Protein AF-A0AA90PK35-F1 (afdb_monomer_lite)

Secondary structure (DSSP, 8-state):
-HHHHHHHHHHHHHHHHHGGG--S--HHHHHHHHHHHHHHHHHHHHHHHHTTTEEEEEPPPEEE-SSSEEEEEEEEEEEETTT--EEEEEEEEEEEEEEE-SSEEEEEEEESEEE-HHHHHHHTTSTTHHHHHHH---EEEEEEEEEEEETTTTEEEEEEEEEEE-SS-EEEEEEEEEEE-GGGTT--HHHHHHHHHHHHH---TTGGGS----EEEEEEEEEEEE-SSHHHHHHHHHHHHHHHH-TT--PPP-HHHHHHHHHHHHHHHHHHHHHTT-TTSTTHHHHHHHHHHHHHHHTTS-SEEEEEEEESSSSPPPB---HHHHHTTTSHHHHHHHHHHHHHHEEEEEEEE-----

Structure (mmCIF, N/CA/C/O backbone):
data_AF-A0AA90PK35-F1
#
_entry.id   AF-A0AA90PK35-F1
#
loop_
_atom_site.group_PDB
_atom_site.id
_atom_site.type_symbol
_atom_site.label_atom_id
_atom_site.label_alt_id
_atom_site.label_comp_id
_atom_site.label_asym_id
_atom_site.label_entity_id
_atom_site.label_seq_id
_atom_site.pdbx_PDB_ins_code
_atom_site.Cartn_x
_atom_site.Cartn_y
_atom_site.Cartn_z
_atom_site.occupancy
_atom_site.B_iso_or_equiv
_atom_site.auth_seq_id
_atom_site.auth_comp_id
_atom_site.auth_asym_id
_atom_site.auth_atom_id
_atom_site.pdbx_PDB_model_num
ATOM 1 N N . MET A 1 1 ? 2.503 13.190 6.263 1.00 28.86 1 MET A N 1
ATOM 2 C CA . MET A 1 1 ? 2.300 11.868 5.618 1.00 28.86 1 MET A CA 1
ATOM 3 C C . MET A 1 1 ? 2.800 11.765 4.173 1.00 28.86 1 MET A C 1
ATOM 5 O O . MET A 1 1 ? 3.571 10.848 3.935 1.00 28.86 1 MET A O 1
ATOM 9 N N . LYS A 1 2 ? 2.474 12.679 3.231 1.00 27.55 2 LYS A N 1
ATOM 10 C CA . LYS A 1 2 ? 2.984 12.630 1.829 1.00 27.55 2 LYS A CA 1
ATOM 11 C C . LYS A 1 2 ? 4.508 12.395 1.730 1.00 27.55 2 LYS A C 1
ATOM 13 O O . LYS A 1 2 ? 4.956 11.597 0.923 1.00 27.55 2 LYS A O 1
ATOM 18 N N . LYS A 1 3 ? 5.294 13.020 2.616 1.00 34.22 3 LYS A N 1
ATOM 19 C CA . LYS A 1 3 ? 6.761 12.885 2.660 1.00 34.22 3 LYS A CA 1
ATOM 20 C C . LYS A 1 3 ? 7.249 11.479 3.040 1.00 34.22 3 LYS A C 1
ATOM 22 O O . LYS A 1 3 ? 8.257 11.052 2.512 1.00 34.22 3 LYS A O 1
ATOM 27 N N . ILE A 1 4 ? 6.535 10.744 3.896 1.00 35.34 4 ILE A N 1
ATOM 28 C CA . ILE A 1 4 ? 6.955 9.413 4.383 1.00 35.34 4 ILE A CA 1
ATOM 29 C C . ILE A 1 4 ? 6.715 8.334 3.321 1.00 35.34 4 ILE A C 1
ATOM 31 O O . ILE A 1 4 ? 7.555 7.469 3.106 1.00 35.34 4 ILE A O 1
ATOM 35 N N . VAL A 1 5 ? 5.600 8.432 2.593 1.00 35.50 5 VAL A N 1
ATOM 36 C CA . VAL A 1 5 ? 5.308 7.556 1.446 1.00 35.50 5 VAL A CA 1
ATOM 37 C C . VAL A 1 5 ? 6.327 7.778 0.322 1.00 35.50 5 VAL A C 1
ATOM 39 O O . VAL A 1 5 ? 6.795 6.819 -0.284 1.00 35.50 5 VAL A O 1
ATOM 42 N N . VAL A 1 6 ? 6.748 9.031 0.107 1.00 41.06 6 VAL A N 1
ATOM 43 C CA . VAL A 1 6 ? 7.830 9.372 -0.829 1.00 41.06 6 VAL A CA 1
ATOM 44 C C . VAL A 1 6 ? 9.178 8.772 -0.400 1.00 41.06 6 VAL A C 1
ATOM 46 O O . VAL A 1 6 ? 9.923 8.364 -1.280 1.00 41.06 6 VAL A O 1
ATOM 49 N N . ILE A 1 7 ? 9.473 8.638 0.904 1.00 40.62 7 ILE A N 1
ATOM 50 C CA . ILE A 1 7 ? 10.704 7.991 1.419 1.00 40.62 7 ILE A CA 1
ATOM 51 C C . ILE A 1 7 ? 10.734 6.492 1.108 1.00 40.62 7 ILE A C 1
ATOM 53 O O . ILE A 1 7 ? 11.747 5.972 0.652 1.00 40.62 7 ILE A O 1
ATOM 57 N N . LEU A 1 8 ? 9.630 5.783 1.358 1.00 44.69 8 LEU A N 1
ATOM 58 C CA . LEU A 1 8 ? 9.560 4.339 1.110 1.00 44.69 8 LEU A CA 1
ATOM 59 C C . LEU A 1 8 ? 9.660 4.027 -0.391 1.00 44.69 8 LEU A C 1
ATOM 61 O O . LEU A 1 8 ? 10.333 3.077 -0.787 1.00 44.69 8 LEU A O 1
ATOM 65 N N . LEU A 1 9 ? 9.051 4.874 -1.227 1.00 42.97 9 LEU A N 1
ATOM 66 C CA . LEU A 1 9 ? 9.142 4.779 -2.684 1.00 42.97 9 LEU A CA 1
ATOM 67 C C . LEU A 1 9 ? 10.524 5.204 -3.217 1.00 42.97 9 LEU A C 1
ATOM 69 O O . LEU A 1 9 ? 11.025 4.577 -4.152 1.00 42.97 9 LEU A O 1
ATOM 73 N N . SER A 1 10 ? 11.172 6.214 -2.621 1.00 42.12 10 SER A N 1
ATOM 74 C CA . SER A 1 10 ? 12.506 6.671 -3.038 1.00 42.12 10 SER A CA 1
ATOM 75 C C . SER A 1 10 ? 13.601 5.667 -2.702 1.00 42.12 10 SER A C 1
ATOM 77 O O . SER A 1 10 ? 14.502 5.472 -3.516 1.00 42.12 10 SER A O 1
ATOM 79 N N . LEU A 1 11 ? 13.484 4.955 -1.578 1.00 46.56 11 LEU A N 1
ATOM 80 C CA . LEU A 1 11 ? 14.371 3.847 -1.215 1.00 46.56 11 LEU A CA 1
ATOM 81 C C . LEU A 1 11 ? 14.323 2.701 -2.237 1.00 46.56 11 LEU A C 1
ATOM 83 O O . LEU A 1 11 ? 15.374 2.208 -2.643 1.00 46.56 11 LEU A O 1
ATOM 87 N N . GLY A 1 12 ? 13.130 2.322 -2.710 1.00 48.12 12 GLY A N 1
ATOM 88 C CA . GLY A 1 12 ? 12.979 1.298 -3.754 1.00 48.12 12 GLY A CA 1
ATOM 89 C C . GLY A 1 12 ? 13.525 1.741 -5.118 1.00 48.12 12 GLY A C 1
ATOM 90 O O . GLY A 1 12 ? 14.143 0.961 -5.841 1.00 48.12 12 GLY A O 1
ATOM 91 N N . ALA A 1 13 ? 13.362 3.016 -5.458 1.00 48.97 13 ALA A N 1
ATOM 92 C CA . ALA A 1 13 ? 13.755 3.572 -6.747 1.00 48.97 13 ALA A CA 1
ATOM 93 C C . ALA A 1 13 ? 15.248 3.914 -6.891 1.00 48.97 13 ALA A C 1
ATOM 95 O O . ALA A 1 13 ? 15.828 3.694 -7.961 1.00 48.97 13 ALA A O 1
ATOM 96 N N . LEU A 1 14 ? 15.889 4.421 -5.829 1.00 46.78 14 LEU A N 1
ATOM 97 C CA . LEU A 1 14 ? 17.331 4.716 -5.818 1.00 46.78 14 LEU A CA 1
ATOM 98 C C . LEU A 1 14 ? 18.172 3.438 -5.948 1.00 46.78 14 LEU A C 1
ATOM 100 O O . LEU A 1 14 ? 19.262 3.435 -6.519 1.00 46.78 14 LEU A O 1
ATOM 104 N N . LEU A 1 15 ? 17.624 2.335 -5.452 1.00 50.34 15 LEU A N 1
ATOM 105 C CA . LEU A 1 15 ? 18.222 1.014 -5.499 1.00 50.34 15 LEU A CA 1
ATOM 106 C C . LEU A 1 15 ? 18.245 0.444 -6.907 1.00 50.34 15 LEU A C 1
ATOM 108 O O . LEU A 1 15 ? 19.245 -0.123 -7.347 1.00 50.34 15 LEU A O 1
ATOM 112 N N . ILE A 1 16 ? 17.148 0.661 -7.631 1.00 53.34 16 ILE A N 1
ATOM 113 C CA . ILE A 1 16 ? 17.063 0.294 -9.029 1.00 53.34 16 ILE A CA 1
ATOM 114 C C . ILE A 1 16 ? 18.117 1.099 -9.790 1.00 53.34 16 ILE A C 1
ATOM 116 O O . ILE A 1 16 ? 18.918 0.449 -10.448 1.00 53.34 16 ILE A O 1
ATOM 120 N N . LEU A 1 17 ? 18.206 2.431 -9.586 1.00 46.94 17 LEU A N 1
ATOM 121 C CA . LEU A 1 17 ? 19.144 3.423 -10.176 1.00 46.94 17 LEU A CA 1
ATOM 122 C C . LEU A 1 17 ? 20.628 3.013 -10.297 1.00 46.94 17 LEU A C 1
ATOM 124 O O . LEU A 1 17 ? 21.291 3.403 -11.263 1.00 46.94 17 LEU A O 1
ATOM 128 N N . ILE A 1 18 ? 21.152 2.209 -9.374 1.00 45.66 18 ILE A N 1
ATOM 129 C CA . ILE A 1 18 ? 22.595 1.911 -9.297 1.00 45.66 18 ILE A CA 1
ATOM 130 C C . ILE A 1 18 ? 22.943 0.517 -9.855 1.00 45.66 18 ILE A C 1
ATOM 132 O O . ILE A 1 18 ? 24.086 0.249 -10.236 1.00 45.66 18 ILE A O 1
ATOM 136 N N . LEU A 1 19 ? 21.942 -0.337 -10.087 1.00 48.53 19 LEU A N 1
ATOM 137 C CA . LEU A 1 19 ? 22.109 -1.632 -10.760 1.00 48.53 19 LEU A CA 1
ATOM 138 C C . LEU A 1 19 ? 22.562 -1.504 -12.242 1.00 48.53 19 LEU A C 1
ATOM 140 O O . LEU A 1 19 ? 22.844 -2.505 -12.902 1.00 48.53 19 LEU A O 1
ATOM 144 N N . LEU A 1 20 ? 22.682 -0.272 -12.760 1.00 44.41 20 LEU A N 1
ATOM 145 C CA . LEU A 1 20 ? 23.109 0.104 -14.119 1.00 44.41 20 LEU A CA 1
ATOM 146 C C . LEU A 1 20 ? 24.605 -0.165 -14.407 1.00 44.41 20 LEU A C 1
ATOM 148 O O . LEU A 1 20 ? 25.003 -0.119 -15.570 1.00 44.41 20 LEU A O 1
ATOM 152 N N . GLY A 1 21 ? 25.433 -0.444 -13.393 1.00 45.22 21 GLY A N 1
ATOM 153 C CA . GLY A 1 21 ? 26.894 -0.553 -13.543 1.00 45.22 21 GLY A CA 1
ATOM 154 C C . GLY A 1 21 ? 27.481 -1.965 -13.657 1.00 45.22 21 GLY A C 1
ATOM 155 O O . GLY A 1 21 ? 28.697 -2.096 -13.794 1.00 45.22 21 GLY A O 1
ATOM 156 N N . VAL A 1 22 ? 26.682 -3.034 -13.563 1.00 44.38 22 VAL A N 1
ATOM 157 C CA . VAL A 1 22 ? 27.230 -4.395 -13.404 1.00 44.38 22 VAL A CA 1
ATOM 158 C C . VAL A 1 22 ? 26.872 -5.272 -14.590 1.00 44.38 22 VAL A C 1
ATOM 160 O O . VAL A 1 22 ? 25.812 -5.890 -14.660 1.00 44.38 22 VAL A O 1
ATOM 163 N N . GLY A 1 23 ? 27.809 -5.314 -15.538 1.00 41.50 23 GLY A N 1
ATOM 164 C CA . GLY A 1 23 ? 27.902 -6.389 -16.510 1.00 41.50 23 GLY A CA 1
ATOM 165 C C . GLY A 1 23 ? 27.959 -7.741 -15.799 1.00 41.50 23 GLY A C 1
ATOM 166 O O . GLY A 1 23 ? 28.612 -7.911 -14.776 1.00 41.50 23 GLY A O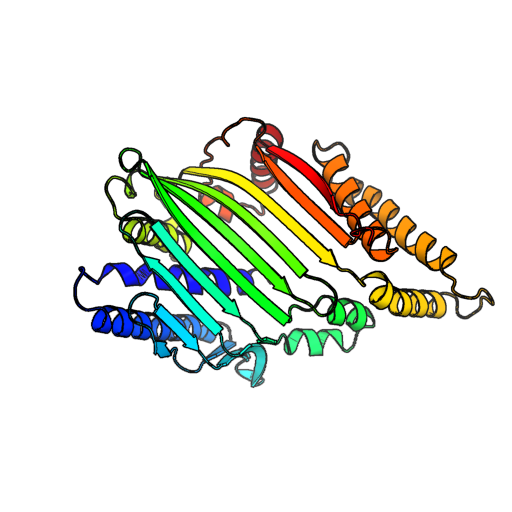 1
ATOM 167 N N . TYR A 1 24 ? 27.221 -8.683 -16.363 1.00 46.62 24 TYR A N 1
ATOM 168 C CA . TYR A 1 24 ? 27.020 -10.055 -15.922 1.00 46.62 24 TYR A CA 1
ATOM 169 C C . TYR A 1 24 ? 28.360 -10.798 -15.705 1.00 46.62 24 TYR A C 1
ATOM 171 O O . TYR A 1 24 ? 28.914 -11.351 -16.653 1.00 46.62 24 TYR A O 1
ATOM 179 N N . LYS A 1 25 ? 28.900 -10.809 -14.476 1.00 40.34 25 LYS A N 1
ATOM 180 C CA . LYS A 1 25 ? 29.862 -11.814 -13.976 1.00 40.34 25 LYS A CA 1
ATOM 181 C C . LYS A 1 25 ? 30.103 -11.648 -12.468 1.00 40.34 25 LYS A C 1
ATOM 183 O O . LYS A 1 25 ? 30.260 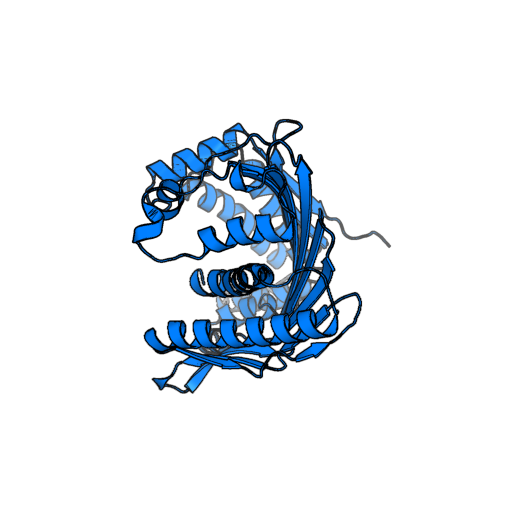-10.535 -11.991 1.00 40.34 25 LYS A O 1
ATOM 188 N N . LEU A 1 26 ? 30.158 -12.788 -11.769 1.00 51.28 26 LEU A N 1
ATOM 189 C CA . LEU A 1 26 ? 30.432 -12.988 -10.334 1.00 51.28 26 LEU A CA 1
ATOM 190 C C . LEU A 1 26 ? 29.354 -12.443 -9.376 1.00 51.28 26 LEU A C 1
ATOM 192 O O . LEU A 1 26 ? 29.280 -11.257 -9.066 1.00 51.28 26 LEU A O 1
ATOM 196 N N . SER A 1 27 ? 28.530 -13.357 -8.848 1.00 61.72 27 SER A N 1
ATOM 197 C CA . SER A 1 27 ? 27.438 -13.063 -7.906 1.00 61.72 27 SER A CA 1
ATOM 198 C C . SER A 1 27 ? 27.894 -12.316 -6.645 1.00 61.72 27 SER A C 1
ATOM 200 O O . SER A 1 27 ? 27.102 -11.576 -6.060 1.00 61.72 27 SER A O 1
ATOM 202 N N . SER A 1 28 ? 29.166 -12.458 -6.253 1.00 66.00 28 SER A N 1
ATOM 203 C CA . SER A 1 28 ? 29.780 -11.757 -5.122 1.00 66.00 28 SER A CA 1
ATOM 204 C C . SER A 1 28 ? 30.006 -10.264 -5.385 1.00 66.00 28 SER A C 1
ATOM 206 O O . SER A 1 28 ? 29.748 -9.455 -4.492 1.00 66.00 28 SER A O 1
ATOM 208 N N . GLU A 1 29 ? 30.428 -9.879 -6.594 1.00 73.25 29 GLU A N 1
ATOM 209 C CA . GLU A 1 29 ? 30.601 -8.470 -6.968 1.00 73.25 29 GLU A CA 1
ATOM 210 C C . GLU A 1 29 ? 29.260 -7.749 -7.016 1.00 73.25 29 GLU A C 1
ATOM 212 O O . GLU A 1 29 ? 29.142 -6.627 -6.527 1.00 73.25 29 GLU A O 1
ATOM 217 N N . PHE A 1 30 ? 28.233 -8.402 -7.567 1.00 73.88 30 PHE A N 1
ATOM 218 C CA . PHE A 1 30 ? 26.883 -7.850 -7.585 1.00 73.88 30 PHE A CA 1
ATOM 219 C C . PHE A 1 30 ? 26.356 -7.622 -6.166 1.00 73.88 30 PHE A C 1
ATOM 221 O O . PHE A 1 30 ? 25.886 -6.530 -5.865 1.00 73.88 30 PHE A O 1
ATOM 228 N N . ARG A 1 31 ? 26.506 -8.611 -5.273 1.00 81.50 31 ARG A N 1
ATOM 229 C CA . ARG A 1 31 ? 26.121 -8.492 -3.859 1.00 81.50 31 ARG A CA 1
ATOM 230 C C . ARG A 1 31 ? 26.811 -7.313 -3.177 1.00 81.50 31 ARG A C 1
ATOM 2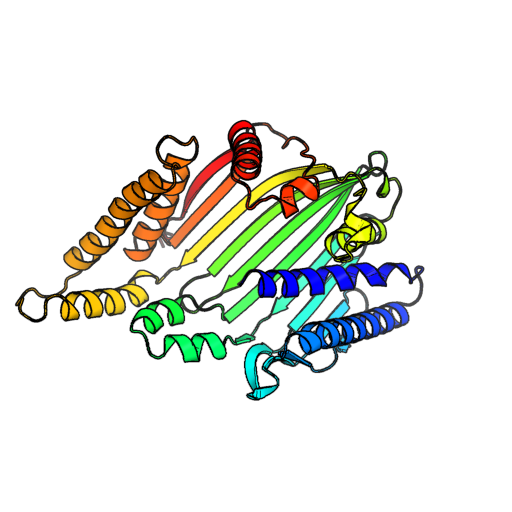32 O O . ARG A 1 31 ? 26.151 -6.514 -2.521 1.00 81.50 31 ARG A O 1
ATOM 239 N N . SER A 1 32 ? 28.131 -7.201 -3.334 1.00 83.12 32 SER A N 1
ATOM 240 C CA . SER A 1 32 ? 28.913 -6.114 -2.737 1.00 83.12 32 SER A CA 1
ATOM 241 C C . SER A 1 32 ? 28.490 -4.753 -3.286 1.00 83.12 32 SER A C 1
ATOM 243 O O . SER A 1 32 ? 28.267 -3.829 -2.506 1.00 83.12 32 SER A O 1
ATOM 245 N N . LYS A 1 33 ? 28.293 -4.640 -4.603 1.00 79.38 33 LYS A N 1
ATOM 246 C CA . LYS A 1 33 ? 27.829 -3.401 -5.234 1.00 79.38 33 LYS A CA 1
ATOM 247 C C . LYS A 1 33 ? 26.414 -3.037 -4.801 1.00 79.38 33 LYS A C 1
ATOM 249 O O . LYS A 1 33 ? 26.182 -1.873 -4.499 1.00 79.38 33 LYS A O 1
ATOM 254 N N . LEU A 1 34 ? 25.496 -3.998 -4.710 1.00 78.81 34 LEU A N 1
ATOM 255 C CA . LEU A 1 34 ? 24.143 -3.781 -4.194 1.00 78.81 34 LEU A CA 1
ATOM 256 C C . LEU A 1 34 ? 24.184 -3.262 -2.751 1.00 78.81 34 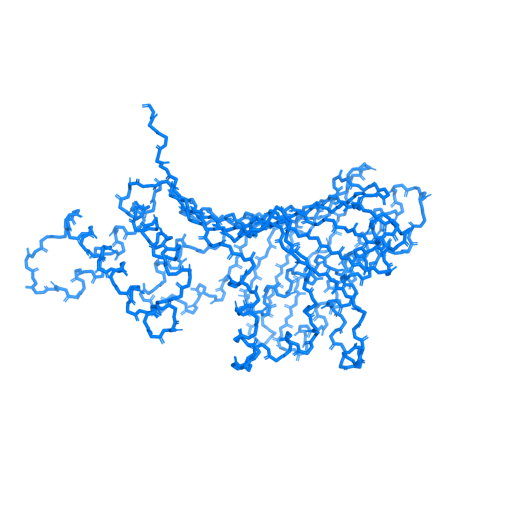LEU A C 1
ATOM 258 O O . LEU A 1 34 ? 23.550 -2.256 -2.448 1.00 78.81 34 LEU A O 1
ATOM 262 N N . GLN A 1 35 ? 24.993 -3.889 -1.893 1.00 86.00 35 GLN A N 1
ATOM 263 C CA . GLN A 1 35 ? 25.182 -3.461 -0.508 1.00 86.00 35 GLN A CA 1
ATOM 264 C C . GLN A 1 35 ? 25.742 -2.037 -0.408 1.00 86.00 35 GLN A C 1
ATOM 266 O O . GLN A 1 35 ? 25.201 -1.212 0.325 1.00 86.00 35 GLN A O 1
ATOM 271 N N . MET A 1 36 ? 26.818 -1.737 -1.143 1.00 83.00 36 MET A N 1
ATOM 272 C CA . MET A 1 36 ? 27.406 -0.393 -1.184 1.00 83.00 36 MET A CA 1
ATOM 273 C C . MET A 1 36 ? 26.380 0.632 -1.667 1.00 83.00 36 MET A C 1
ATOM 275 O O . MET A 1 36 ? 26.177 1.650 -1.020 1.00 83.00 36 MET A O 1
ATOM 279 N N . SER A 1 37 ? 25.654 0.308 -2.736 1.00 75.12 37 SER A N 1
ATOM 280 C CA . SER A 1 37 ? 24.636 1.182 -3.325 1.00 75.12 37 SER A CA 1
ATOM 281 C C . SER A 1 37 ? 23.503 1.494 -2.352 1.00 75.12 37 SER A C 1
ATOM 283 O O . SER A 1 37 ? 23.086 2.644 -2.246 1.00 75.12 37 SER A O 1
ATOM 285 N N . LEU A 1 38 ? 23.015 0.487 -1.627 1.00 77.44 38 LEU A N 1
ATOM 286 C CA . LEU A 1 38 ? 22.000 0.635 -0.584 1.00 77.44 38 LEU A CA 1
ATOM 287 C C . LEU A 1 38 ? 22.456 1.581 0.528 1.00 77.44 38 LEU A C 1
ATOM 289 O O . LEU A 1 38 ? 21.730 2.495 0.916 1.00 77.44 38 LEU A O 1
ATOM 293 N N . ASN A 1 39 ? 23.681 1.386 1.008 1.00 86.62 39 ASN A N 1
ATOM 294 C CA . ASN A 1 39 ? 24.247 2.203 2.074 1.00 86.62 39 ASN A CA 1
ATOM 295 C C . ASN A 1 39 ? 24.517 3.640 1.611 1.00 86.62 39 ASN A C 1
ATOM 297 O O . ASN A 1 39 ? 24.122 4.579 2.298 1.00 86.62 39 ASN A O 1
ATOM 301 N N . ASP A 1 40 ? 25.076 3.829 0.414 1.00 81.75 40 ASP A N 1
ATOM 302 C CA . ASP A 1 40 ? 25.278 5.151 -0.191 1.00 81.75 40 ASP A CA 1
ATOM 303 C C . ASP A 1 40 ? 23.946 5.883 -0.410 1.00 81.75 40 ASP A C 1
ATOM 305 O O . ASP A 1 40 ? 23.855 7.102 -0.248 1.00 81.75 40 ASP A O 1
ATOM 309 N N . SER A 1 41 ? 22.892 5.142 -0.764 1.00 76.75 41 SER A N 1
ATOM 310 C CA . SER A 1 41 ? 21.534 5.674 -0.906 1.00 76.75 41 SER A CA 1
ATOM 311 C C . SER A 1 41 ? 21.000 6.199 0.423 1.00 76.75 41 SER A C 1
ATOM 313 O O . SER A 1 41 ? 20.488 7.316 0.479 1.00 76.75 41 SER A O 1
ATOM 315 N N . MET A 1 42 ? 21.176 5.437 1.503 1.00 81.69 42 MET A N 1
ATOM 316 C CA . MET A 1 42 ? 20.782 5.864 2.846 1.00 81.69 42 MET A CA 1
ATOM 317 C C . MET A 1 42 ? 21.558 7.087 3.332 1.00 81.69 42 MET A C 1
ATOM 319 O O . MET A 1 42 ? 20.960 7.968 3.947 1.00 81.69 42 MET A O 1
ATOM 323 N N . ILE A 1 43 ? 22.852 7.191 3.011 1.00 86.38 43 ILE A N 1
ATOM 324 C CA . ILE A 1 43 ? 23.656 8.386 3.315 1.00 86.38 43 ILE A CA 1
ATOM 325 C C . ILE A 1 43 ? 23.072 9.610 2.602 1.00 86.38 43 ILE A C 1
ATOM 327 O O . ILE A 1 43 ? 22.815 10.625 3.242 1.00 86.38 43 ILE A O 1
ATOM 331 N N . LYS A 1 44 ? 22.768 9.502 1.303 1.00 79.31 44 LYS A N 1
ATOM 332 C CA . LYS A 1 44 ? 22.158 10.607 0.539 1.00 79.31 44 LYS A CA 1
ATOM 333 C C . LYS A 1 44 ? 20.792 11.014 1.090 1.00 79.31 44 LYS A C 1
ATOM 335 O O . LYS A 1 44 ? 20.501 12.205 1.172 1.00 79.31 44 LYS A O 1
ATOM 340 N N . ILE A 1 45 ? 19.967 10.038 1.478 1.00 78.38 45 ILE A N 1
ATOM 341 C CA . ILE A 1 45 ? 18.683 10.301 2.139 1.00 78.38 45 ILE A CA 1
ATOM 342 C C . ILE A 1 45 ? 18.931 11.047 3.454 1.00 78.38 45 ILE A C 1
ATOM 344 O O . ILE A 1 45 ? 18.315 12.084 3.688 1.00 78.38 45 ILE A O 1
ATOM 348 N N . ASN A 1 46 ? 19.868 10.592 4.288 1.00 86.25 46 ASN A N 1
ATOM 349 C CA . ASN A 1 46 ? 20.220 11.290 5.522 1.00 86.25 46 ASN A CA 1
ATOM 350 C C . ASN A 1 46 ? 20.685 12.736 5.267 1.00 86.25 46 ASN A C 1
ATOM 352 O O . ASN A 1 46 ? 20.265 13.643 5.987 1.00 86.25 46 ASN A O 1
ATOM 356 N N . ASP A 1 47 ? 21.496 12.977 4.236 1.00 84.62 47 ASP A N 1
ATOM 357 C CA . ASP A 1 47 ? 21.970 14.317 3.868 1.00 84.62 47 ASP A CA 1
ATOM 358 C C . ASP A 1 47 ? 20.824 15.241 3.433 1.00 84.62 47 ASP A C 1
ATOM 360 O O . ASP A 1 47 ? 20.821 16.438 3.736 1.00 84.62 47 ASP A O 1
ATOM 364 N N . GLU A 1 48 ? 19.825 14.707 2.729 1.00 79.06 48 GLU A N 1
ATOM 365 C CA . GLU A 1 48 ? 18.636 15.463 2.336 1.00 79.06 48 GLU A CA 1
ATOM 366 C C . GLU A 1 48 ? 17.735 15.773 3.539 1.00 79.06 48 GLU A C 1
ATOM 368 O O . GLU A 1 48 ? 17.321 16.921 3.726 1.00 79.06 48 GLU A O 1
ATOM 373 N N . PHE A 1 49 ? 17.487 14.787 4.401 1.00 78.12 49 PHE A N 1
ATOM 374 C CA . PHE A 1 49 ? 16.706 14.961 5.632 1.00 78.12 49 PHE A CA 1
ATOM 375 C C . PHE A 1 49 ? 17.379 15.925 6.605 1.00 78.12 49 PHE A C 1
ATOM 377 O O . PHE A 1 49 ? 16.711 16.763 7.220 1.00 78.12 49 PHE A O 1
ATOM 384 N N . SER A 1 50 ? 18.709 15.880 6.647 1.00 85.12 50 SER A N 1
ATOM 385 C CA . SER A 1 50 ? 19.559 16.746 7.455 1.00 85.12 50 SER A CA 1
ATOM 386 C C . SER A 1 50 ? 19.345 18.230 7.201 1.00 85.12 50 SER A C 1
ATOM 388 O O . SER A 1 50 ? 19.543 19.017 8.129 1.00 85.12 50 SER A O 1
ATOM 390 N N . LYS A 1 51 ? 18.905 18.608 5.995 1.00 85.75 51 LYS A N 1
ATOM 391 C CA . LYS A 1 51 ? 18.562 19.993 5.628 1.00 85.75 51 LYS A CA 1
ATOM 392 C C . LYS A 1 51 ? 17.240 20.461 6.243 1.00 85.75 51 LYS A C 1
ATOM 394 O O . LYS A 1 51 ? 17.028 21.659 6.377 1.00 85.75 51 LYS A O 1
ATOM 399 N N . ASN A 1 52 ? 16.375 19.530 6.644 1.00 81.50 52 ASN A N 1
ATOM 400 C CA . ASN A 1 52 ? 15.036 19.780 7.184 1.00 81.50 52 ASN A CA 1
ATOM 401 C C . ASN A 1 52 ? 14.939 19.448 8.685 1.00 81.50 52 ASN A C 1
ATOM 403 O O . ASN A 1 52 ? 13.911 18.953 9.145 1.00 81.50 52 ASN A O 1
ATOM 407 N N . ASN A 1 53 ? 16.012 19.676 9.453 1.00 87.19 53 ASN A N 1
ATOM 408 C CA . ASN A 1 53 ? 16.059 19.426 10.904 1.00 87.19 53 ASN A CA 1
ATOM 409 C C . ASN A 1 53 ? 15.714 17.976 11.321 1.00 87.19 53 ASN A C 1
ATOM 411 O O . ASN A 1 53 ? 15.267 17.715 12.438 1.00 87.19 53 ASN A O 1
ATOM 415 N N . THR A 1 54 ? 15.910 17.024 10.413 1.00 88.62 54 THR A N 1
ATOM 416 C CA . THR A 1 54 ? 15.656 15.598 10.633 1.00 88.62 54 THR A CA 1
ATOM 417 C C . THR A 1 54 ? 16.943 14.831 10.339 1.00 88.62 54 THR A C 1
ATOM 419 O O . THR A 1 54 ? 17.737 15.254 9.509 1.00 88.62 54 THR A O 1
ATOM 422 N N . GLU A 1 55 ? 17.199 13.733 11.025 1.00 92.38 55 GLU A N 1
ATOM 423 C CA . GLU A 1 55 ? 18.353 12.862 10.809 1.00 92.38 55 GLU A CA 1
ATOM 424 C C . GLU A 1 55 ? 17.853 11.435 10.612 1.00 92.38 55 GLU A C 1
ATOM 426 O O . GLU A 1 55 ? 16.886 11.013 11.245 1.00 92.38 55 GLU A O 1
ATOM 431 N N . VAL A 1 56 ? 18.503 10.701 9.717 1.00 91.00 56 VAL A N 1
ATOM 432 C CA . VAL A 1 56 ? 18.245 9.283 9.495 1.00 91.00 56 VAL A CA 1
ATOM 433 C C . VAL A 1 56 ? 19.424 8.501 10.059 1.00 91.00 56 VAL A C 1
ATOM 435 O O . VAL A 1 56 ? 20.496 8.453 9.455 1.00 91.00 56 VAL A O 1
ATOM 438 N N . LYS A 1 57 ? 19.226 7.878 11.222 1.00 93.62 57 LYS A N 1
ATOM 439 C CA . LYS A 1 57 ? 20.187 6.940 11.809 1.00 93.62 57 LYS A CA 1
ATOM 440 C C . LYS A 1 57 ? 19.891 5.555 11.264 1.00 93.62 57 LYS A C 1
ATOM 442 O O . LYS A 1 57 ? 18.761 5.091 11.344 1.00 93.62 57 LYS A O 1
ATOM 447 N N . PHE A 1 58 ? 20.886 4.877 10.713 1.00 94.50 58 PHE A N 1
ATOM 448 C CA . PHE A 1 58 ? 20.686 3.529 10.196 1.00 94.50 58 PHE A CA 1
ATOM 449 C C . PHE A 1 58 ? 21.898 2.644 10.456 1.00 94.50 58 PHE A C 1
ATOM 451 O O . PHE A 1 58 ? 23.040 3.105 10.455 1.00 94.50 58 PHE A O 1
ATOM 458 N N . GLN A 1 59 ? 21.647 1.356 10.669 1.00 96.25 59 GLN A N 1
ATOM 459 C CA . GLN A 1 59 ? 22.687 0.342 10.571 1.00 96.25 59 GLN A CA 1
ATOM 460 C C . GLN A 1 59 ? 22.868 -0.025 9.097 1.00 96.25 59 GLN A C 1
ATOM 462 O O . GLN A 1 59 ? 21.862 -0.229 8.409 1.00 96.25 59 GLN A O 1
ATOM 467 N N . PRO A 1 60 ? 24.111 -0.124 8.595 1.00 95.69 60 PRO A N 1
ATOM 468 C CA . PRO A 1 60 ? 24.344 -0.475 7.206 1.00 95.69 60 PRO A CA 1
ATOM 469 C C . PRO A 1 60 ? 23.622 -1.766 6.823 1.00 95.69 60 PRO A C 1
ATOM 471 O O . PRO A 1 60 ? 23.615 -2.738 7.580 1.00 95.69 60 PRO A O 1
ATOM 474 N N . PHE A 1 61 ? 23.035 -1.772 5.633 1.00 93.31 61 PHE A N 1
ATOM 475 C CA . PHE A 1 61 ? 22.522 -2.979 5.016 1.00 93.31 61 PHE A CA 1
ATOM 476 C C . PHE A 1 61 ? 23.654 -3.991 4.858 1.00 93.31 61 PHE A C 1
ATOM 478 O O . PHE A 1 61 ? 24.752 -3.646 4.402 1.00 93.31 61 PHE A O 1
ATOM 485 N N . VAL A 1 62 ? 23.361 -5.243 5.199 1.00 95.69 62 VAL A N 1
ATOM 486 C CA . VAL A 1 62 ? 24.227 -6.397 4.957 1.00 95.69 62 VAL A CA 1
ATOM 487 C C . VAL A 1 62 ? 23.510 -7.314 3.981 1.00 95.69 62 VAL A C 1
ATOM 489 O O . VAL A 1 62 ? 22.409 -7.778 4.269 1.00 95.69 62 VAL A O 1
ATOM 492 N N . CYS A 1 63 ? 24.122 -7.548 2.821 1.00 91.12 63 CYS A N 1
ATOM 493 C CA . CYS A 1 63 ? 23.544 -8.379 1.774 1.00 91.12 63 CYS A CA 1
ATOM 494 C C . CYS A 1 63 ? 24.092 -9.808 1.827 1.00 91.12 63 CYS A C 1
ATOM 496 O O . CYS A 1 63 ? 25.302 -10.027 1.934 1.00 91.12 63 CYS A O 1
ATOM 498 N N . SER A 1 64 ? 23.208 -10.786 1.681 1.00 91.75 64 SER A N 1
ATOM 499 C CA . SER A 1 64 ? 23.498 -12.218 1.668 1.00 91.75 64 SER A CA 1
ATOM 500 C C . SER A 1 64 ? 22.849 -12.904 0.453 1.00 91.75 64 SER A C 1
ATOM 502 O O . SER A 1 64 ? 22.140 -12.261 -0.321 1.00 91.75 64 SER A O 1
ATOM 504 N N . GLY A 1 65 ? 23.150 -14.191 0.245 1.00 83.38 65 GLY A N 1
ATOM 505 C CA . GLY A 1 65 ? 22.594 -14.997 -0.849 1.00 83.38 65 GLY A CA 1
ATOM 506 C C . GLY A 1 65 ? 23.444 -15.065 -2.131 1.00 83.38 65 GLY A C 1
ATOM 507 O O . GLY A 1 65 ? 24.348 -14.254 -2.354 1.00 83.38 65 GLY A O 1
ATOM 508 N N . LEU A 1 66 ? 23.200 -16.112 -2.934 1.00 70.38 66 LEU A N 1
ATOM 509 C CA . LEU A 1 66 ? 23.934 -16.431 -4.176 1.00 70.38 66 LEU A CA 1
ATOM 510 C C . LEU A 1 66 ? 23.069 -16.345 -5.443 1.00 70.38 66 LEU A C 1
ATOM 512 O O . LEU A 1 66 ? 23.586 -15.969 -6.492 1.00 70.38 66 LEU A O 1
ATOM 516 N N . ILE A 1 67 ? 21.794 -16.739 -5.351 1.00 69.88 67 ILE A N 1
ATOM 517 C CA . ILE A 1 67 ? 20.839 -16.818 -6.474 1.00 69.88 67 ILE A CA 1
ATOM 518 C C . ILE A 1 67 ? 19.727 -15.781 -6.286 1.00 69.88 67 ILE A C 1
ATOM 520 O O . ILE A 1 67 ? 19.410 -15.047 -7.217 1.00 69.88 67 ILE A O 1
ATOM 524 N N . GLY A 1 68 ? 19.189 -15.701 -5.068 1.00 78.94 68 GLY A N 1
ATOM 525 C CA . GLY A 1 68 ? 18.451 -14.548 -4.571 1.00 78.94 68 GLY A CA 1
ATOM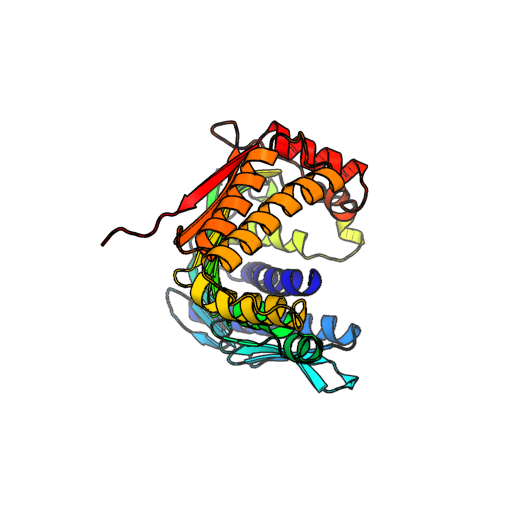 526 C C . GLY A 1 68 ? 19.345 -13.741 -3.638 1.00 78.94 68 GLY A C 1
ATOM 527 O O . GLY A 1 68 ? 20.198 -14.319 -2.958 1.00 78.94 68 GLY A O 1
ATOM 528 N N . TYR A 1 69 ? 19.177 -12.424 -3.642 1.00 86.12 69 TYR A N 1
ATOM 529 C CA . TYR A 1 69 ? 19.923 -11.524 -2.769 1.00 86.12 69 TYR A CA 1
ATOM 530 C C . TYR A 1 69 ? 18.996 -10.980 -1.702 1.00 86.12 69 TYR A C 1
ATOM 532 O O . TYR A 1 69 ? 17.929 -10.483 -2.034 1.00 86.12 69 TYR A O 1
ATOM 540 N N . GLU A 1 70 ? 19.413 -11.030 -0.448 1.00 91.50 70 GLU A N 1
ATOM 541 C CA . GLU A 1 70 ? 18.663 -10.452 0.664 1.00 91.50 70 GLU A CA 1
ATOM 542 C C . GLU A 1 70 ? 19.550 -9.442 1.376 1.00 91.50 70 GLU A C 1
ATOM 544 O O . GLU A 1 70 ? 20.648 -9.787 1.807 1.00 91.50 70 GLU A O 1
ATOM 549 N N . CYS A 1 71 ? 19.100 -8.199 1.475 1.00 91.50 71 CYS A N 1
ATOM 550 C CA . CYS A 1 71 ? 19.808 -7.115 2.133 1.00 91.50 71 CYS A CA 1
ATOM 551 C C . CYS A 1 71 ? 19.008 -6.638 3.338 1.00 91.50 71 CYS A C 1
ATOM 553 O O . CYS A 1 71 ? 17.906 -6.116 3.180 1.00 91.50 71 CYS A O 1
ATOM 555 N N . VAL A 1 72 ? 19.590 -6.770 4.528 1.00 95.25 72 VAL A N 1
ATOM 556 C CA . VAL A 1 72 ? 18.918 -6.445 5.791 1.00 95.25 72 VAL A CA 1
ATOM 557 C C . VAL A 1 72 ? 19.626 -5.287 6.478 1.00 95.25 72 VAL A C 1
ATOM 559 O O . VAL A 1 72 ? 20.835 -5.346 6.716 1.00 95.25 72 VAL A O 1
ATOM 562 N N . SER A 1 73 ? 18.873 -4.248 6.830 1.00 95.38 73 SER A N 1
ATOM 563 C CA . SER A 1 73 ? 19.276 -3.237 7.806 1.00 95.38 73 SER A CA 1
ATOM 564 C C . SER A 1 73 ? 18.543 -3.504 9.114 1.00 95.38 73 SER A C 1
ATOM 566 O O . SER A 1 73 ? 17.316 -3.482 9.188 1.00 95.38 73 SER A O 1
ATOM 568 N N . LYS A 1 74 ? 19.304 -3.772 10.175 1.00 95.56 74 LYS A N 1
ATOM 569 C CA . LYS A 1 74 ? 18.747 -4.136 11.485 1.00 95.56 74 LYS A CA 1
ATOM 570 C C . LYS A 1 74 ? 17.978 -2.997 12.151 1.00 95.56 74 LYS A C 1
ATOM 572 O O . LYS A 1 74 ? 17.044 -3.271 12.896 1.00 95.56 74 LYS A O 1
ATOM 577 N N . ASN A 1 75 ? 18.358 -1.745 11.900 1.00 94.44 75 ASN A N 1
ATOM 578 C CA . ASN A 1 75 ? 17.691 -0.584 12.480 1.00 94.44 75 ASN A CA 1
ATOM 579 C C . ASN A 1 75 ? 17.786 0.617 11.541 1.00 94.44 75 ASN A C 1
ATOM 581 O O . ASN A 1 75 ? 18.889 0.974 11.125 1.00 94.44 75 ASN A O 1
ATOM 585 N N . ILE A 1 76 ? 16.654 1.255 11.263 1.00 92.69 76 ILE A N 1
ATOM 586 C CA . ILE A 1 76 ? 16.555 2.545 10.580 1.00 92.69 76 ILE A CA 1
ATOM 587 C C . ILE A 1 76 ? 15.628 3.425 11.413 1.00 92.69 76 ILE A C 1
ATOM 589 O O . ILE A 1 76 ? 14.490 3.058 11.686 1.00 92.69 76 ILE A O 1
ATOM 593 N N . GLU A 1 77 ? 16.094 4.601 11.799 1.00 93.50 77 GLU A N 1
ATOM 594 C CA . GLU A 1 77 ? 15.362 5.546 12.630 1.00 93.50 77 GLU A CA 1
ATOM 595 C C . GLU A 1 77 ? 15.403 6.923 11.993 1.00 93.50 77 GLU A C 1
ATOM 597 O O . GLU A 1 77 ? 16.459 7.421 11.606 1.00 93.50 77 GLU A O 1
ATOM 602 N N . ILE A 1 78 ? 14.239 7.551 11.908 1.00 91.00 78 ILE A N 1
ATOM 603 C CA . ILE A 1 78 ? 14.105 8.948 11.523 1.00 91.00 78 ILE A CA 1
ATOM 604 C C . ILE A 1 78 ? 13.890 9.723 12.813 1.00 91.00 78 ILE A C 1
ATOM 606 O O . ILE A 1 78 ? 12.900 9.493 13.511 1.00 91.00 78 ILE A O 1
ATOM 610 N N . ILE A 1 79 ? 14.810 10.624 13.133 1.00 92.06 79 ILE A N 1
ATOM 611 C CA . ILE A 1 79 ? 14.795 11.402 14.371 1.00 92.06 79 ILE A CA 1
ATOM 612 C C . ILE A 1 79 ? 14.811 12.899 14.074 1.00 92.06 79 ILE A C 1
ATOM 614 O O . ILE A 1 79 ? 15.371 13.346 13.074 1.00 92.06 79 ILE A O 1
ATOM 618 N N . GLN A 1 80 ? 14.230 13.704 14.951 1.00 91.06 80 GLN A N 1
ATOM 619 C CA . GLN A 1 80 ? 14.340 15.155 14.877 1.00 91.06 80 GLN A CA 1
ATOM 620 C C . GLN A 1 80 ? 15.656 15.607 15.525 1.00 91.06 80 GLN A C 1
ATOM 622 O O . GLN A 1 80 ? 15.936 15.260 16.671 1.00 91.06 80 GLN A O 1
ATOM 627 N N . LYS A 1 81 ? 16.478 16.394 14.816 1.00 88.19 81 LYS A N 1
ATOM 628 C CA . LYS A 1 81 ? 17.843 16.726 15.276 1.00 88.19 81 LYS A CA 1
ATOM 629 C C . LYS A 1 81 ? 17.859 17.505 16.588 1.00 88.19 81 LYS A C 1
ATOM 631 O O . LYS A 1 81 ? 18.635 17.175 17.481 1.00 88.19 81 LYS A O 1
ATOM 636 N N . ASN A 1 82 ? 16.996 18.511 16.708 1.00 89.38 82 ASN A N 1
ATOM 637 C CA . ASN A 1 82 ? 16.990 19.408 17.866 1.00 89.38 82 ASN A CA 1
ATOM 638 C C . ASN A 1 82 ? 16.543 18.722 19.162 1.00 89.38 82 ASN A C 1
ATOM 640 O O . ASN A 1 82 ? 17.097 18.998 20.218 1.00 89.38 82 ASN A O 1
ATOM 644 N N . THR A 1 83 ? 15.536 17.854 19.086 1.00 88.06 83 THR A N 1
ATOM 645 C CA . THR A 1 83 ? 14.922 17.205 20.256 1.00 88.06 83 THR A CA 1
ATOM 646 C C . THR A 1 83 ? 15.462 15.798 20.497 1.00 88.06 83 THR A C 1
ATOM 648 O O . THR A 1 83 ? 15.189 15.214 21.541 1.00 88.06 83 THR A O 1
ATOM 651 N N . GLN A 1 84 ? 16.206 15.241 19.531 1.00 89.81 84 GLN A N 1
ATOM 652 C CA . GLN A 1 84 ? 16.561 13.818 19.456 1.00 89.81 84 GLN A CA 1
ATOM 653 C C . GLN A 1 84 ? 15.335 12.895 19.540 1.00 89.81 84 GLN A C 1
ATOM 655 O O . GLN A 1 84 ? 15.440 11.721 19.896 1.00 89.81 84 GLN A O 1
ATOM 660 N N . GLU A 1 85 ? 14.155 13.415 19.203 1.00 88.44 85 GLU A N 1
ATOM 661 C CA . GLU A 1 85 ? 12.921 12.657 19.256 1.00 88.44 85 GLU A CA 1
ATOM 662 C C . GLU A 1 85 ? 12.828 11.693 18.077 1.00 88.44 85 GLU A C 1
ATOM 664 O O . GLU A 1 85 ? 12.963 12.089 16.918 1.00 88.44 85 GLU A O 1
ATOM 669 N N . LYS A 1 86 ? 12.562 10.420 18.377 1.00 88.62 86 LYS A N 1
ATOM 670 C CA . LYS A 1 86 ? 12.297 9.401 17.367 1.00 88.62 86 LYS A CA 1
ATOM 671 C C . LYS A 1 86 ? 10.921 9.622 16.751 1.00 88.62 86 LYS A C 1
ATOM 673 O O . LYS A 1 86 ? 9.908 9.573 17.441 1.00 88.62 86 LYS A O 1
ATOM 678 N N . LEU A 1 87 ? 10.907 9.853 15.442 1.00 87.94 87 LEU A N 1
ATOM 679 C CA . LEU A 1 87 ? 9.689 10.049 14.665 1.00 87.94 87 LEU A CA 1
ATOM 680 C C . LEU A 1 87 ? 9.152 8.713 14.164 1.00 87.94 87 LEU A C 1
ATOM 682 O O . LEU A 1 87 ? 7.974 8.401 14.340 1.00 87.94 87 LEU A O 1
ATOM 686 N N . ILE A 1 88 ? 10.032 7.936 13.530 1.00 88.94 88 ILE A N 1
ATOM 687 C CA . ILE A 1 88 ? 9.714 6.652 12.906 1.00 88.94 88 ILE A CA 1
ATOM 688 C C . ILE A 1 88 ? 10.883 5.699 13.125 1.00 88.94 88 ILE A C 1
ATOM 690 O O . ILE A 1 88 ? 12.040 6.101 12.994 1.00 88.94 88 ILE A O 1
ATOM 694 N N . GLY A 1 89 ? 10.586 4.442 13.431 1.00 90.44 89 GLY A N 1
ATOM 695 C CA . GLY A 1 89 ? 11.562 3.363 13.506 1.00 90.44 89 GLY A CA 1
ATOM 696 C C . GLY A 1 89 ? 11.180 2.189 12.621 1.00 90.44 89 GLY A C 1
ATOM 697 O O . GLY A 1 89 ? 10.010 1.830 12.512 1.00 90.44 89 GLY A O 1
ATOM 698 N N . PHE A 1 90 ? 12.187 1.565 12.031 1.00 90.81 90 PHE A N 1
ATOM 699 C CA . PHE A 1 90 ? 12.079 0.308 11.314 1.00 90.81 90 PHE A CA 1
ATOM 700 C C . PHE A 1 90 ? 13.143 -0.634 11.860 1.00 90.81 90 PHE A C 1
ATOM 702 O O . PHE A 1 90 ? 14.332 -0.309 11.828 1.00 90.81 90 PHE A O 1
ATOM 709 N N . SER A 1 91 ? 12.732 -1.800 12.340 1.00 91.62 91 SER A N 1
ATOM 710 C CA . SER A 1 91 ? 13.668 -2.865 12.692 1.00 91.62 91 SER A CA 1
ATOM 711 C C . SER A 1 91 ? 13.607 -3.961 11.640 1.00 91.62 91 SER A C 1
ATOM 713 O O . SER A 1 91 ? 12.523 -4.335 11.190 1.00 91.62 91 SER A O 1
ATOM 715 N N . GLU A 1 92 ? 14.785 -4.449 11.251 1.00 93.06 92 GLU A N 1
ATOM 716 C CA . GLU A 1 92 ? 14.954 -5.514 10.252 1.00 93.06 92 GLU A CA 1
ATOM 717 C C . GLU A 1 92 ? 14.345 -5.174 8.880 1.00 93.06 92 GLU A C 1
ATOM 719 O O . GLU A 1 92 ? 13.716 -6.008 8.226 1.00 93.06 92 GLU A O 1
ATOM 724 N N . ALA A 1 93 ? 14.552 -3.933 8.425 1.00 92.75 93 ALA A N 1
ATOM 725 C CA . ALA A 1 93 ? 14.201 -3.523 7.072 1.00 92.75 93 ALA A CA 1
ATOM 726 C C . ALA A 1 93 ? 14.933 -4.422 6.067 1.00 92.75 93 ALA A C 1
ATOM 728 O O . ALA A 1 93 ? 16.164 -4.410 5.983 1.00 92.75 93 ALA A O 1
ATOM 729 N N . THR A 1 94 ? 14.167 -5.210 5.326 1.00 92.62 94 THR A N 1
ATOM 730 C CA . THR A 1 94 ? 14.667 -6.275 4.464 1.00 92.62 94 THR A CA 1
ATOM 731 C C . THR A 1 94 ? 14.265 -5.996 3.030 1.00 92.62 94 THR A C 1
ATOM 733 O O . THR A 1 94 ? 13.101 -5.733 2.739 1.00 92.62 94 THR A O 1
ATOM 736 N N . LEU A 1 95 ? 15.233 -6.069 2.129 1.00 90.62 95 LEU A N 1
ATOM 737 C CA . LEU A 1 95 ? 15.007 -6.074 0.696 1.00 90.62 95 LEU A CA 1
ATOM 738 C C . LEU A 1 95 ? 15.464 -7.413 0.133 1.00 90.62 95 LEU A C 1
ATOM 740 O O . LEU A 1 95 ? 16.654 -7.725 0.213 1.00 90.62 95 LEU A O 1
ATOM 744 N N . SER A 1 96 ? 14.563 -8.130 -0.524 1.00 90.50 96 SER A N 1
ATOM 745 C CA . SER A 1 96 ? 14.897 -9.373 -1.213 1.00 90.50 96 SER A CA 1
ATOM 746 C C . SER A 1 96 ? 14.748 -9.213 -2.720 1.00 90.50 96 SER A C 1
ATOM 748 O O . SER A 1 96 ? 13.798 -8.622 -3.220 1.00 90.50 96 SER A O 1
ATOM 750 N N . LEU A 1 97 ? 15.711 -9.740 -3.465 1.00 87.06 97 LEU A N 1
ATOM 751 C CA . LEU A 1 97 ? 15.721 -9.831 -4.917 1.00 87.06 97 LEU A CA 1
ATOM 752 C C . LEU A 1 97 ? 15.659 -11.315 -5.274 1.00 87.06 97 LEU A C 1
ATOM 754 O O . LEU A 1 97 ? 16.678 -12.005 -5.246 1.00 87.06 97 LEU A O 1
ATOM 758 N N . GLU A 1 98 ? 14.463 -11.812 -5.568 1.00 82.12 98 GLU A N 1
ATOM 759 C CA . GLU A 1 98 ? 14.192 -13.253 -5.690 1.00 82.12 98 GLU A CA 1
ATOM 760 C C . GLU A 1 98 ? 14.326 -13.759 -7.133 1.00 82.12 98 GLU A C 1
ATOM 762 O O . GLU A 1 98 ? 14.579 -14.941 -7.370 1.00 82.12 98 GLU A O 1
ATOM 767 N N . GLY A 1 99 ? 14.226 -12.865 -8.121 1.00 76.06 99 GLY A N 1
ATOM 768 C CA . GLY A 1 99 ? 14.305 -13.248 -9.527 1.00 76.06 99 GLY A CA 1
ATOM 769 C C . GLY A 1 99 ? 14.776 -12.120 -10.430 1.00 76.06 99 GLY A C 1
ATOM 770 O O . GLY A 1 99 ? 13.969 -11.319 -10.895 1.00 76.06 99 GLY A O 1
ATOM 771 N N . LEU A 1 100 ? 16.073 -12.093 -10.746 1.00 80.75 100 LEU A N 1
ATOM 772 C CA . LEU A 1 100 ? 16.637 -11.205 -11.765 1.00 80.75 100 LEU A CA 1
ATOM 773 C C . LEU A 1 100 ? 16.885 -11.982 -13.065 1.00 80.75 100 LEU A C 1
ATOM 775 O O . LEU A 1 100 ? 17.845 -12.744 -13.192 1.00 80.75 100 LEU A O 1
ATOM 779 N N . ARG A 1 101 ? 16.028 -11.756 -14.061 1.00 83.88 101 ARG A N 1
ATOM 780 C CA . ARG A 1 101 ? 16.203 -12.225 -15.443 1.00 83.88 101 ARG A CA 1
ATOM 781 C C . ARG A 1 101 ? 16.329 -11.028 -16.379 1.00 83.88 101 ARG A C 1
ATOM 783 O O . ARG A 1 101 ? 16.105 -9.880 -16.003 1.00 83.88 101 ARG A O 1
ATOM 790 N N . ARG A 1 102 ? 16.688 -11.281 -17.640 1.00 83.00 102 ARG A N 1
ATOM 791 C CA . ARG A 1 102 ? 16.809 -10.213 -18.647 1.00 83.00 102 ARG A CA 1
ATOM 792 C C . ARG A 1 102 ? 15.473 -9.499 -18.897 1.00 83.00 102 ARG A C 1
ATOM 794 O O . ARG A 1 102 ? 15.477 -8.322 -19.246 1.00 83.00 102 ARG A O 1
ATOM 801 N N . ASP A 1 103 ? 14.359 -10.203 -18.757 1.00 88.56 103 ASP A N 1
ATOM 802 C CA . ASP A 1 103 ? 13.002 -9.760 -19.078 1.00 88.56 103 ASP A CA 1
ATOM 803 C C . ASP A 1 103 ? 12.063 -9.695 -17.866 1.00 88.56 103 ASP A C 1
ATOM 805 O O . ASP A 1 103 ? 10.969 -9.156 -18.004 1.00 88.56 103 ASP A O 1
ATOM 809 N N . SER A 1 104 ? 12.471 -10.176 -16.690 1.00 90.75 104 SER A N 1
ATOM 810 C CA . SER A 1 104 ? 11.691 -10.052 -15.456 1.00 90.75 104 SER A CA 1
ATOM 811 C C . SER A 1 104 ? 12.546 -9.695 -14.242 1.00 90.75 104 SER A C 1
ATOM 813 O O . SER A 1 104 ? 13.670 -10.181 -14.113 1.00 90.75 104 SER A O 1
ATOM 815 N N . LEU A 1 105 ? 12.000 -8.875 -13.349 1.00 88.06 105 LEU A N 1
ATOM 816 C CA . LEU A 1 105 ? 12.586 -8.529 -12.058 1.00 88.06 105 LEU A CA 1
ATOM 817 C C . LEU A 1 105 ? 11.540 -8.729 -10.966 1.00 88.06 105 LEU A C 1
ATOM 819 O O . LEU A 1 105 ? 10.483 -8.107 -11.028 1.00 88.06 105 LEU A O 1
ATOM 823 N N . GLU A 1 106 ? 11.856 -9.540 -9.969 1.00 90.94 106 GLU A N 1
ATOM 824 C CA . GLU A 1 106 ? 11.031 -9.725 -8.778 1.00 90.94 106 GLU A CA 1
ATOM 825 C C . GLU A 1 106 ? 11.818 -9.313 -7.539 1.00 90.94 106 GLU A C 1
ATOM 827 O O . GLU A 1 106 ? 12.948 -9.771 -7.332 1.00 90.94 106 GLU A O 1
ATOM 832 N N . PHE A 1 107 ? 11.230 -8.411 -6.759 1.00 88.62 107 PHE A N 1
ATOM 833 C CA . PHE A 1 107 ? 11.788 -7.960 -5.498 1.00 88.62 107 PHE A CA 1
ATOM 834 C C . PHE A 1 107 ? 10.700 -7.799 -4.443 1.00 88.62 107 PHE A C 1
ATOM 836 O O . PHE A 1 107 ? 9.545 -7.512 -4.762 1.00 88.62 107 PHE A O 1
ATOM 843 N N . SER A 1 108 ? 11.083 -7.953 -3.186 1.00 91.38 108 SER A N 1
ATOM 844 C CA . SER A 1 108 ? 10.237 -7.714 -2.031 1.00 91.38 108 SER A CA 1
ATOM 845 C C . SER A 1 108 ? 10.915 -6.744 -1.069 1.00 91.38 108 SER A C 1
ATOM 847 O O . SER A 1 108 ? 12.139 -6.692 -0.951 1.00 91.38 108 SER A O 1
ATOM 849 N N . LEU A 1 109 ? 10.107 -5.919 -0.419 1.00 90.19 109 LEU A N 1
ATOM 850 C CA . LEU A 1 109 ? 10.506 -4.974 0.609 1.00 90.19 109 LEU A CA 1
ATOM 851 C C . LEU A 1 109 ? 9.667 -5.267 1.847 1.00 90.19 109 LEU A C 1
ATOM 853 O O . LEU A 1 109 ? 8.441 -5.201 1.794 1.00 90.19 109 LEU A O 1
ATOM 857 N N . SER A 1 110 ? 10.322 -5.590 2.951 1.00 93.31 110 SER A N 1
ATOM 858 C CA . SER A 1 110 ? 9.687 -5.979 4.201 1.00 93.31 110 SER A CA 1
ATOM 859 C C . SER A 1 110 ? 10.174 -5.098 5.343 1.00 93.31 110 SER A C 1
ATOM 861 O O . SER A 1 110 ? 11.371 -4.921 5.560 1.00 93.31 110 SER A O 1
ATOM 863 N N . PHE A 1 111 ? 9.222 -4.560 6.090 1.00 92.56 111 PHE A N 1
ATOM 864 C CA . PHE A 1 111 ? 9.412 -3.881 7.359 1.00 92.56 111 PHE A CA 1
ATOM 865 C C . PHE A 1 111 ? 8.595 -4.662 8.388 1.00 92.56 111 PHE A C 1
ATOM 867 O O . PHE A 1 111 ? 7.411 -4.367 8.570 1.00 92.56 111 PHE A O 1
ATOM 874 N N . PRO A 1 112 ? 9.168 -5.704 9.010 1.00 91.69 112 PRO A N 1
ATOM 875 C CA . PRO A 1 112 ? 8.423 -6.573 9.918 1.00 91.69 112 PRO A CA 1
ATOM 876 C C . PRO A 1 112 ? 8.029 -5.852 11.210 1.00 91.69 112 PRO A C 1
ATOM 878 O O . PRO A 1 112 ? 7.012 -6.194 11.805 1.00 91.69 112 PRO A O 1
ATOM 881 N N . ASN A 1 113 ? 8.804 -4.840 11.611 1.00 91.94 113 ASN A N 1
ATOM 882 C CA . ASN A 1 113 ? 8.609 -4.091 12.844 1.00 91.94 113 ASN A CA 1
ATOM 883 C C . ASN A 1 113 ? 8.702 -2.584 12.569 1.00 91.94 113 ASN A C 1
ATOM 885 O O . ASN A 1 113 ? 9.792 -2.049 12.351 1.00 91.94 113 ASN A O 1
ATOM 889 N N . LEU A 1 114 ? 7.556 -1.905 12.581 1.00 89.38 114 LEU A N 1
ATOM 890 C CA . LEU A 1 114 ? 7.423 -0.467 12.359 1.00 89.38 114 LEU A CA 1
ATOM 891 C C . LEU A 1 114 ? 6.987 0.235 13.655 1.00 89.38 114 LEU A C 1
ATOM 893 O O . LEU A 1 114 ? 6.006 -0.161 14.287 1.00 89.38 114 LEU A O 1
ATOM 897 N N . SER A 1 115 ? 7.697 1.299 14.042 1.00 88.62 115 SER A N 1
ATOM 898 C CA . SER A 1 115 ? 7.339 2.178 15.162 1.00 88.62 115 SER A CA 1
ATOM 899 C C . SER A 1 115 ? 7.027 3.597 14.671 1.00 88.62 115 SER A C 1
ATOM 901 O O . SER A 1 115 ? 7.710 4.130 13.799 1.00 88.62 115 SER A O 1
ATOM 903 N N . LEU A 1 116 ? 5.968 4.208 15.216 1.00 86.31 116 LEU A N 1
ATOM 904 C CA . LEU A 1 116 ? 5.505 5.575 14.911 1.00 86.31 116 LEU A CA 1
ATOM 905 C C . LEU A 1 116 ? 5.467 6.407 16.199 1.00 86.31 116 LEU A C 1
ATOM 907 O O . LEU A 1 116 ? 4.427 6.930 16.590 1.00 86.31 116 LEU A O 1
ATOM 911 N N . ASP A 1 117 ? 6.608 6.478 16.880 1.00 82.94 117 ASP A N 1
ATOM 912 C CA . ASP A 1 117 ? 6.701 6.952 18.266 1.00 82.94 117 ASP A CA 1
ATOM 913 C C . ASP A 1 117 ? 6.266 8.420 18.436 1.00 82.94 117 ASP A C 1
ATOM 915 O O . ASP A 1 117 ? 5.736 8.788 19.482 1.00 82.94 117 ASP A O 1
ATOM 919 N N . PHE A 1 118 ? 6.426 9.254 17.402 1.00 80.44 118 PHE A N 1
ATOM 920 C CA . PHE A 1 118 ? 5.952 10.642 17.417 1.00 80.44 118 PHE A CA 1
ATOM 921 C C . PHE A 1 118 ? 4.424 10.748 17.400 1.00 80.44 118 PHE A C 1
ATOM 923 O O . PHE A 1 118 ? 3.850 11.474 18.206 1.00 80.44 118 PHE A O 1
ATOM 930 N N . ILE A 1 119 ? 3.754 9.983 16.531 1.00 77.81 119 ILE A N 1
ATOM 931 C CA . ILE A 1 119 ? 2.286 9.994 16.455 1.00 77.81 119 ILE A CA 1
ATOM 932 C C . ILE A 1 119 ? 1.699 9.422 17.750 1.00 77.81 119 ILE A C 1
ATOM 934 O O . ILE A 1 119 ? 0.715 9.946 18.265 1.00 77.81 119 ILE A O 1
ATOM 938 N N . ASP A 1 120 ? 2.339 8.396 18.319 1.00 80.81 120 ASP A N 1
ATOM 939 C CA . ASP A 1 120 ? 1.937 7.839 19.612 1.00 80.81 120 ASP A CA 1
ATOM 940 C C . ASP A 1 120 ? 2.001 8.876 20.740 1.00 80.81 120 ASP A C 1
ATOM 942 O O . ASP A 1 120 ? 1.222 8.799 21.684 1.00 80.81 120 ASP A O 1
ATOM 946 N N . LYS A 1 121 ? 2.938 9.829 20.686 1.00 80.69 121 LYS A N 1
ATOM 947 C CA . LYS A 1 121 ? 3.031 10.907 21.678 1.00 80.69 121 LYS A CA 1
ATOM 948 C C . LYS A 1 121 ? 2.009 12.007 21.427 1.00 80.69 121 LYS A C 1
ATOM 950 O O . LYS A 1 121 ? 1.332 12.381 22.376 1.00 80.69 121 LYS A O 1
ATOM 955 N N . GLU A 1 122 ? 1.864 12.477 20.185 1.00 78.31 122 GLU A N 1
ATOM 956 C CA . GLU A 1 122 ? 0.876 13.515 19.844 1.00 78.31 122 GLU A CA 1
ATOM 957 C C . GLU A 1 122 ? -0.555 13.068 20.154 1.00 78.31 122 GLU A C 1
ATOM 959 O O . GLU A 1 122 ? -1.369 13.865 20.612 1.00 78.31 122 GLU A O 1
ATOM 964 N N . LEU A 1 123 ? -0.874 11.791 19.923 1.00 78.44 123 LEU A N 1
ATOM 965 C CA . LEU A 1 123 ? -2.227 11.288 20.137 1.00 78.44 123 LEU A CA 1
ATOM 966 C C . LEU A 1 123 ? -2.508 10.877 21.580 1.00 78.44 123 LEU A C 1
ATOM 968 O O . LEU A 1 123 ? -3.676 10.841 21.936 1.00 78.44 123 LEU A O 1
ATOM 972 N N . LYS A 1 124 ? -1.503 10.623 22.430 1.00 69.25 124 LYS A N 1
ATOM 973 C CA . LYS A 1 124 ? -1.718 10.248 23.847 1.00 69.25 124 LYS A CA 1
ATOM 974 C C . LYS A 1 124 ? -2.529 11.271 24.649 1.00 69.25 124 LYS A C 1
ATOM 976 O O . LYS A 1 124 ? -3.090 10.903 25.676 1.00 69.25 124 LYS A O 1
ATOM 981 N N . GLU A 1 125 ? -2.588 12.520 24.195 1.00 64.56 125 GLU A N 1
ATOM 982 C CA . GLU A 1 125 ? -3.358 13.596 24.828 1.00 64.56 125 GLU A CA 1
ATOM 983 C C . GLU A 1 125 ? -4.811 13.707 24.309 1.00 64.56 125 GLU A C 1
ATOM 985 O O . GLU A 1 125 ? -5.587 14.494 24.847 1.00 64.56 125 GLU A O 1
ATOM 990 N N . ASP A 1 126 ? -5.214 12.916 23.303 1.00 69.44 126 ASP A N 1
ATOM 991 C CA . ASP A 1 126 ? -6.558 12.922 22.701 1.00 69.44 126 ASP A CA 1
ATOM 992 C C . ASP A 1 126 ? -7.248 11.556 22.902 1.00 69.44 126 ASP A C 1
ATOM 994 O O . ASP A 1 126 ? -6.655 10.499 22.675 1.00 69.44 126 ASP A O 1
ATOM 998 N N . ASP A 1 127 ? -8.540 11.544 23.252 1.00 66.06 127 ASP A N 1
ATOM 999 C CA . ASP A 1 127 ? -9.357 10.320 23.320 1.00 66.06 127 ASP A CA 1
ATOM 1000 C C . ASP A 1 127 ? -9.305 9.510 22.004 1.00 66.06 127 ASP A C 1
ATOM 1002 O O . ASP A 1 127 ? -9.498 8.289 22.001 1.00 66.06 127 ASP A O 1
ATOM 1006 N N . LYS A 1 128 ? -8.995 10.166 20.874 1.00 69.06 128 LYS A N 1
ATOM 1007 C CA . LYS A 1 128 ? -8.795 9.533 19.557 1.00 69.06 128 LYS A CA 1
ATOM 1008 C C . LYS A 1 128 ? -7.638 8.526 19.507 1.00 69.06 128 LYS A C 1
ATOM 1010 O O . LYS A 1 128 ? -7.582 7.746 18.548 1.00 69.06 128 LYS A O 1
ATOM 1015 N N . HIS A 1 129 ? -6.751 8.489 20.506 1.00 79.44 129 HIS A N 1
ATOM 1016 C CA . HIS A 1 129 ? -5.627 7.548 20.540 1.00 79.44 129 HIS A CA 1
ATOM 1017 C C . HIS A 1 129 ? -6.087 6.089 20.453 1.00 79.44 129 HIS A C 1
ATOM 1019 O O . HIS A 1 129 ? -5.441 5.288 19.787 1.00 79.44 129 HIS A O 1
ATOM 1025 N N . LYS A 1 130 ? -7.242 5.739 21.042 1.00 81.44 130 LYS A N 1
ATOM 1026 C CA . LYS A 1 130 ? -7.705 4.340 21.110 1.00 81.44 130 LYS A CA 1
ATOM 1027 C C . LYS A 1 130 ? -8.029 3.758 19.738 1.00 81.44 130 LYS A C 1
ATOM 1029 O O . LYS A 1 130 ? -7.727 2.599 19.470 1.00 81.44 130 LYS A O 1
ATOM 1034 N N . VAL A 1 131 ? -8.624 4.568 18.859 1.00 83.25 131 VAL A N 1
ATOM 1035 C CA . VAL A 1 131 ? -8.901 4.174 17.468 1.00 83.25 131 VAL A CA 1
ATOM 1036 C C . VAL A 1 131 ? -7.602 4.114 16.670 1.00 83.25 131 VAL A C 1
ATOM 1038 O O . VAL A 1 131 ? -7.407 3.212 15.859 1.00 83.25 131 VAL A O 1
ATOM 1041 N N . TYR A 1 132 ? -6.684 5.049 16.904 1.00 85.69 132 TYR A N 1
ATOM 1042 C CA . TYR A 1 132 ? -5.382 5.019 16.250 1.00 85.69 132 TYR A CA 1
ATOM 1043 C C . TYR A 1 132 ? -4.565 3.776 16.640 1.00 85.69 132 TYR A C 1
ATOM 1045 O O . TYR A 1 132 ? -4.046 3.100 15.754 1.00 85.69 132 TYR A O 1
ATOM 1053 N N . ASP A 1 133 ? -4.517 3.413 17.922 1.00 85.56 133 ASP A N 1
ATOM 1054 C CA . ASP A 1 133 ? -3.722 2.290 18.435 1.00 85.56 133 ASP A CA 1
ATOM 1055 C C . ASP A 1 133 ? -4.092 0.951 17.780 1.00 85.56 133 ASP A C 1
ATOM 1057 O O . ASP A 1 133 ? -3.232 0.085 17.582 1.00 85.56 133 ASP A O 1
ATOM 1061 N N . ILE A 1 134 ? -5.365 0.779 17.407 1.00 88.25 134 ILE A N 1
ATOM 1062 C CA . ILE A 1 134 ? -5.842 -0.439 16.743 1.00 88.25 134 ILE A CA 1
ATOM 1063 C C . ILE A 1 134 ? -5.528 -0.472 15.236 1.00 88.25 134 ILE A C 1
ATOM 1065 O O . ILE A 1 134 ? -5.319 -1.540 14.653 1.00 88.25 134 ILE A O 1
ATOM 1069 N N . PHE A 1 135 ? -5.444 0.691 14.591 1.00 88.62 135 PHE A N 1
ATOM 1070 C CA . PHE A 1 135 ? -5.159 0.813 13.155 1.00 88.62 135 PHE A CA 1
ATOM 1071 C C . PHE A 1 135 ? -3.714 1.205 12.841 1.00 88.62 135 PHE A C 1
ATOM 1073 O O . PHE A 1 135 ? -3.332 1.301 11.672 1.00 88.62 135 PHE A O 1
ATOM 1080 N N . LYS A 1 136 ? -2.887 1.390 13.868 1.00 89.38 136 LYS A N 1
ATOM 1081 C CA . LYS A 1 136 ? -1.469 1.676 13.721 1.00 89.38 136 LYS A CA 1
ATOM 1082 C C . LYS A 1 136 ? -0.767 0.538 12.957 1.00 89.38 136 LYS A C 1
ATOM 1084 O O . LYS A 1 136 ? -0.819 -0.617 13.397 1.00 89.38 136 LYS A O 1
ATOM 1089 N N . PRO A 1 137 ? -0.074 0.839 11.843 1.00 91.12 137 PRO A N 1
ATOM 1090 C CA . PRO A 1 137 ? 0.739 -0.140 11.132 1.00 91.12 137 PRO A CA 1
ATOM 1091 C C . PRO A 1 137 ? 1.840 -0.712 12.029 1.00 91.12 137 PRO A C 1
ATOM 1093 O O . PRO A 1 137 ? 2.576 0.035 12.670 1.00 91.12 137 PRO A O 1
ATOM 1096 N N . ARG A 1 138 ? 1.962 -2.038 12.046 1.00 93.62 138 ARG A N 1
ATOM 1097 C CA . ARG A 1 138 ? 3.017 -2.787 12.746 1.00 93.62 138 ARG A CA 1
ATOM 1098 C C . ARG A 1 138 ? 4.027 -3.377 11.781 1.00 93.62 138 ARG A C 1
ATOM 1100 O O . ARG A 1 138 ? 5.209 -3.420 12.096 1.00 93.62 138 ARG A O 1
ATOM 1107 N N . SER A 1 139 ? 3.558 -3.803 10.612 1.00 94.75 139 SER A N 1
ATOM 1108 C CA . SER A 1 139 ? 4.412 -4.320 9.553 1.00 94.75 139 SER A CA 1
ATOM 1109 C C . SER A 1 139 ? 3.918 -3.905 8.172 1.00 94.75 139 SER A C 1
ATOM 1111 O O . SER A 1 139 ? 2.733 -3.615 7.979 1.00 94.75 139 SER A O 1
ATOM 1113 N N . LEU A 1 140 ? 4.841 -3.877 7.215 1.00 93.12 140 LEU A N 1
ATOM 1114 C CA . LEU A 1 140 ? 4.585 -3.617 5.802 1.00 93.12 140 LEU A CA 1
ATOM 1115 C C . LEU A 1 140 ? 5.420 -4.590 4.971 1.00 93.12 140 LEU A C 1
ATOM 1117 O O . LEU A 1 140 ? 6.634 -4.637 5.133 1.00 93.12 140 LEU A O 1
ATOM 1121 N N . VAL A 1 141 ? 4.794 -5.323 4.055 1.00 94.88 141 VAL A N 1
ATOM 1122 C CA . VAL A 1 141 ? 5.485 -6.186 3.089 1.00 94.88 141 VAL A CA 1
ATOM 1123 C C . VAL A 1 141 ? 4.979 -5.860 1.695 1.00 94.88 141 VAL A C 1
ATOM 1125 O O . VAL A 1 141 ? 3.800 -6.050 1.419 1.00 94.88 141 VAL A O 1
ATOM 1128 N N . CYS A 1 142 ? 5.850 -5.384 0.816 1.00 91.69 142 CYS A N 1
ATOM 1129 C CA . CYS A 1 142 ? 5.550 -5.085 -0.578 1.00 91.69 142 CYS A CA 1
ATOM 1130 C C . CYS A 1 142 ? 6.330 -6.013 -1.497 1.00 91.69 142 CYS A C 1
ATOM 1132 O O . CYS A 1 142 ? 7.553 -5.994 -1.491 1.00 91.69 142 CYS A O 1
ATOM 1134 N N . ASN A 1 143 ? 5.624 -6.761 -2.333 1.00 93.56 143 ASN A N 1
ATOM 1135 C CA . ASN A 1 143 ? 6.197 -7.558 -3.406 1.00 93.56 143 ASN A CA 1
ATOM 1136 C C . ASN A 1 143 ? 5.945 -6.844 -4.728 1.00 93.56 143 ASN A C 1
ATOM 1138 O O . ASN A 1 143 ? 4.811 -6.451 -5.012 1.00 93.56 143 ASN A O 1
ATOM 1142 N N . GLN A 1 144 ? 6.983 -6.700 -5.541 1.00 91.31 144 GLN A N 1
ATOM 1143 C CA . GLN A 1 144 ? 6.875 -6.132 -6.870 1.00 91.31 144 GLN A CA 1
ATOM 1144 C C . GLN A 1 144 ? 7.496 -7.062 -7.905 1.00 91.31 144 GLN A C 1
ATOM 1146 O O . GLN A 1 144 ? 8.657 -7.466 -7.817 1.00 91.31 144 GLN A O 1
ATOM 1151 N N . LYS A 1 145 ? 6.713 -7.347 -8.940 1.00 93.94 145 LYS A N 1
ATOM 1152 C CA . LYS A 1 145 ? 7.111 -8.150 -10.083 1.00 93.94 145 LYS A CA 1
ATOM 1153 C C . LYS A 1 145 ? 6.966 -7.339 -11.352 1.00 93.94 145 LYS A C 1
ATOM 1155 O O . LYS A 1 145 ? 5.876 -6.934 -11.737 1.00 93.94 145 LYS A O 1
ATOM 1160 N N . ASN A 1 146 ? 8.079 -7.141 -12.031 1.00 91.75 146 ASN A N 1
ATOM 1161 C CA . ASN A 1 146 ? 8.150 -6.406 -13.276 1.00 91.75 146 ASN A CA 1
ATOM 1162 C C . ASN A 1 146 ? 8.504 -7.359 -14.411 1.00 91.75 146 ASN A C 1
ATOM 1164 O O . ASN A 1 146 ? 9.393 -8.201 -14.261 1.00 91.75 146 ASN A O 1
ATOM 1168 N N . ARG A 1 147 ? 7.850 -7.220 -15.560 1.00 95.12 147 ARG A N 1
ATOM 1169 C CA . ARG A 1 147 ? 8.090 -8.059 -16.736 1.00 95.12 147 ARG A CA 1
ATOM 1170 C C . ARG A 1 147 ? 8.017 -7.238 -18.013 1.00 95.12 147 ARG A C 1
ATOM 1172 O O . ARG A 1 147 ? 7.077 -6.479 -18.201 1.00 95.12 147 ARG A O 1
ATOM 1179 N N . VAL A 1 148 ? 8.957 -7.442 -18.929 1.00 93.88 148 VAL A N 1
ATOM 1180 C CA . VAL A 1 148 ? 8.853 -6.918 -20.295 1.00 93.88 148 VAL A CA 1
ATOM 1181 C C . VAL A 1 148 ? 7.759 -7.690 -21.030 1.00 93.88 148 VAL A C 1
ATOM 1183 O O . VAL A 1 148 ? 7.876 -8.904 -21.212 1.00 93.88 148 VAL A O 1
ATOM 1186 N N . LEU A 1 149 ? 6.703 -6.991 -21.441 1.00 94.56 149 LEU A N 1
ATOM 1187 C CA . LEU A 1 149 ? 5.636 -7.557 -22.265 1.00 94.56 149 LEU A CA 1
ATOM 1188 C C . LEU A 1 149 ? 6.020 -7.539 -23.744 1.00 94.56 149 LEU A C 1
ATOM 1190 O O . LEU A 1 149 ? 5.838 -8.538 -24.436 1.00 94.56 149 LEU A O 1
ATOM 1194 N N . ASP A 1 150 ? 6.594 -6.428 -24.209 1.00 94.44 150 ASP A N 1
ATOM 1195 C CA . ASP A 1 150 ? 7.012 -6.262 -25.599 1.00 94.44 150 ASP A CA 1
ATOM 1196 C C . ASP A 1 150 ? 8.274 -5.394 -25.703 1.00 94.44 150 ASP A C 1
ATOM 1198 O O . ASP A 1 150 ? 8.286 -4.204 -25.389 1.00 94.44 150 ASP A O 1
ATOM 1202 N N . LYS A 1 151 ? 9.359 -6.002 -26.193 1.00 91.94 151 LYS A N 1
ATOM 1203 C CA . LYS A 1 151 ? 10.648 -5.328 -26.406 1.00 91.94 151 LYS A CA 1
ATOM 1204 C C . LYS A 1 151 ? 10.640 -4.357 -27.579 1.00 91.94 151 LYS A C 1
ATOM 1206 O O . LYS A 1 151 ? 11.429 -3.420 -27.547 1.00 91.94 151 LYS A O 1
ATOM 1211 N N . LYS A 1 152 ? 9.787 -4.563 -28.588 1.00 93.25 152 LYS A N 1
ATOM 1212 C CA . LYS A 1 152 ? 9.747 -3.719 -29.793 1.00 93.25 152 LYS A CA 1
ATOM 1213 C C . LYS A 1 152 ? 9.100 -2.375 -29.509 1.00 93.25 152 LYS A C 1
ATOM 1215 O O . LYS A 1 152 ? 9.529 -1.358 -30.036 1.00 93.25 152 LYS A O 1
ATOM 1220 N N . THR A 1 153 ? 8.061 -2.386 -28.681 1.00 92.12 153 THR A N 1
ATOM 1221 C CA . THR A 1 153 ? 7.325 -1.182 -28.285 1.00 92.12 153 THR A CA 1
ATOM 1222 C C . THR A 1 153 ? 7.782 -0.619 -26.941 1.00 92.12 153 THR A C 1
ATOM 1224 O O . THR A 1 153 ? 7.364 0.480 -26.572 1.00 92.12 153 THR A O 1
ATOM 1227 N N . GLY A 1 154 ? 8.646 -1.348 -26.226 1.00 92.19 154 GLY A N 1
ATOM 1228 C CA . GLY A 1 154 ? 9.157 -0.952 -24.920 1.00 92.19 154 GLY A CA 1
ATOM 1229 C C . GLY A 1 154 ? 8.074 -0.981 -23.842 1.00 92.19 154 GLY A C 1
ATOM 1230 O O . GLY A 1 154 ? 7.988 -0.055 -23.041 1.00 92.19 154 GLY A O 1
ATOM 1231 N N . GLU A 1 155 ? 7.220 -2.005 -23.851 1.00 94.94 155 GLU A N 1
ATOM 1232 C CA . GLU A 1 155 ? 6.124 -2.192 -22.896 1.00 94.94 155 GLU A CA 1
ATOM 1233 C C . GLU A 1 155 ? 6.542 -3.126 -21.755 1.00 94.94 155 GLU A C 1
ATOM 1235 O O . GLU A 1 155 ? 7.060 -4.229 -21.970 1.00 94.94 155 GLU A O 1
ATOM 1240 N N . ILE A 1 156 ? 6.297 -2.685 -20.525 1.00 93.94 156 ILE A N 1
ATOM 1241 C CA . ILE A 1 156 ? 6.579 -3.401 -19.280 1.00 93.94 156 ILE A CA 1
ATOM 1242 C C . ILE A 1 156 ? 5.294 -3.473 -18.471 1.00 93.94 156 ILE A C 1
ATOM 1244 O O . ILE A 1 156 ? 4.550 -2.505 -18.425 1.00 93.94 156 ILE A O 1
ATOM 1248 N N . GLN A 1 157 ? 5.057 -4.596 -17.806 1.00 94.94 157 GLN A N 1
ATOM 1249 C CA . GLN A 1 157 ? 4.050 -4.723 -16.764 1.00 94.94 157 GLN A CA 1
ATOM 1250 C C . GLN A 1 157 ? 4.725 -4.686 -15.399 1.00 94.94 157 GLN A C 1
ATOM 1252 O O . GLN A 1 157 ? 5.700 -5.413 -15.190 1.00 94.94 157 GLN A O 1
ATOM 1257 N N . ALA A 1 158 ? 4.188 -3.892 -14.483 1.00 91.19 158 ALA A N 1
ATOM 1258 C CA . ALA A 1 158 ? 4.521 -3.932 -13.070 1.00 91.19 158 ALA A CA 1
ATOM 1259 C C . ALA A 1 158 ? 3.309 -4.449 -12.289 1.00 91.19 158 ALA A C 1
ATOM 1261 O O . ALA A 1 158 ? 2.180 -3.996 -12.471 1.00 91.19 158 ALA A O 1
ATOM 1262 N N . GLN A 1 159 ? 3.544 -5.453 -11.456 1.00 95.38 159 GLN A N 1
ATOM 1263 C CA . GLN A 1 159 ? 2.577 -6.009 -10.523 1.00 95.38 159 GLN A CA 1
ATOM 1264 C C . GLN A 1 159 ? 3.084 -5.718 -9.118 1.00 95.38 159 GLN A C 1
ATOM 1266 O O . GLN A 1 159 ? 4.196 -6.122 -8.781 1.00 95.38 159 GLN A O 1
ATOM 1271 N N . THR A 1 160 ? 2.283 -5.040 -8.311 1.00 91.00 160 THR A N 1
ATOM 1272 C CA . THR A 1 160 ? 2.648 -4.620 -6.958 1.00 91.00 160 THR A CA 1
ATOM 1273 C C . THR A 1 160 ? 1.615 -5.151 -5.987 1.00 91.00 160 THR A C 1
ATOM 1275 O O . THR A 1 160 ? 0.429 -4.887 -6.153 1.00 91.00 160 THR A O 1
ATOM 1278 N N . LYS A 1 161 ? 2.054 -5.859 -4.950 1.00 96.00 161 LYS A N 1
ATOM 1279 C CA . LYS A 1 161 ? 1.206 -6.311 -3.848 1.00 96.00 161 LYS A CA 1
ATOM 1280 C C . LYS A 1 161 ? 1.834 -5.904 -2.523 1.00 96.00 161 LYS A C 1
ATOM 1282 O O . LYS A 1 161 ? 2.867 -6.446 -2.146 1.00 96.00 161 LYS A O 1
ATOM 1287 N N . CYS A 1 162 ? 1.203 -4.977 -1.817 1.00 92.75 162 CYS A N 1
ATOM 1288 C CA . CYS A 1 162 ? 1.615 -4.512 -0.501 1.00 92.75 162 CYS A CA 1
ATOM 1289 C C . CYS A 1 162 ? 0.611 -4.938 0.564 1.00 92.75 162 CYS A C 1
ATOM 1291 O O . CYS A 1 162 ? -0.575 -4.655 0.443 1.00 92.75 162 CYS A O 1
ATOM 1293 N N . ASN A 1 163 ? 1.104 -5.549 1.632 1.00 96.88 163 ASN A N 1
ATOM 1294 C CA . ASN A 1 163 ? 0.342 -5.934 2.807 1.00 96.88 163 ASN A CA 1
ATOM 1295 C C . ASN A 1 163 ? 0.800 -5.094 3.999 1.00 96.88 163 ASN A C 1
ATOM 1297 O O . ASN A 1 163 ? 1.978 -5.116 4.350 1.00 96.88 163 ASN A O 1
ATOM 1301 N N . ILE A 1 164 ? -0.123 -4.379 4.631 1.00 94.38 164 ILE A N 1
ATOM 1302 C CA . ILE A 1 164 ? 0.100 -3.643 5.877 1.00 94.38 164 ILE A CA 1
ATOM 1303 C C . ILE A 1 164 ? -0.672 -4.360 6.976 1.00 94.38 164 ILE A C 1
ATOM 1305 O O . ILE A 1 164 ? -1.869 -4.594 6.828 1.00 94.38 164 ILE A O 1
ATOM 1309 N N . THR A 1 165 ? -0.016 -4.682 8.084 1.00 95.75 165 THR A N 1
ATOM 1310 C CA . THR A 1 165 ? -0.662 -5.372 9.210 1.00 95.75 165 THR A CA 1
ATOM 1311 C C . THR A 1 165 ? -0.760 -4.443 10.411 1.00 95.75 165 THR A C 1
ATOM 1313 O O . THR A 1 165 ? 0.216 -3.772 10.748 1.00 95.75 165 THR A O 1
ATOM 1316 N N . THR A 1 166 ? -1.915 -4.418 11.072 1.00 94.31 166 THR A N 1
ATOM 1317 C CA . THR A 1 166 ? -2.147 -3.742 12.361 1.00 94.31 166 THR A CA 1
ATOM 1318 C C . THR A 1 166 ? -2.471 -4.774 13.444 1.00 94.31 166 THR A C 1
ATOM 1320 O O . THR A 1 166 ? -2.335 -5.977 13.228 1.00 94.31 166 THR A O 1
ATOM 1323 N N . SER A 1 167 ? -2.875 -4.341 14.640 1.00 90.88 167 SER A N 1
ATOM 1324 C CA . SER A 1 167 ? -3.391 -5.255 15.672 1.00 90.88 167 SER A CA 1
ATOM 1325 C C . SER A 1 167 ? -4.716 -5.916 15.301 1.00 90.88 167 SER A C 1
ATOM 1327 O O . SER A 1 167 ? -4.979 -7.018 15.777 1.00 90.88 167 SER A O 1
ATOM 1329 N N . VAL A 1 168 ? -5.548 -5.254 14.494 1.00 92.81 168 VAL A N 1
ATOM 1330 C CA . VAL A 1 168 ? -6.946 -5.669 14.270 1.00 92.81 168 VAL A CA 1
ATOM 1331 C C . VAL A 1 168 ? -7.269 -5.931 12.811 1.00 92.81 168 VAL A C 1
ATOM 1333 O O . VAL A 1 168 ? -8.258 -6.593 12.518 1.00 92.81 168 VAL A O 1
ATOM 1336 N N . ALA A 1 169 ? -6.469 -5.409 11.885 1.00 94.75 169 ALA A N 1
ATOM 1337 C CA . ALA A 1 169 ? -6.743 -5.501 10.464 1.00 94.75 169 ALA A CA 1
ATOM 1338 C C . ALA A 1 169 ? -5.478 -5.789 9.658 1.00 94.75 169 ALA A C 1
ATOM 1340 O O . ALA A 1 169 ? -4.356 -5.471 10.061 1.00 94.75 169 ALA A O 1
ATOM 1341 N N . SER A 1 170 ? -5.680 -6.361 8.478 1.00 96.50 170 SER A N 1
ATOM 1342 C CA . SER A 1 170 ? -4.696 -6.352 7.406 1.00 96.50 170 SER A CA 1
ATOM 1343 C C . SER A 1 170 ? -5.241 -5.573 6.218 1.00 96.50 170 SER A C 1
ATOM 1345 O O . SER A 1 170 ? -6.407 -5.703 5.842 1.00 96.50 170 SER A O 1
ATOM 1347 N N . TYR A 1 171 ? -4.385 -4.748 5.633 1.00 95.25 171 TYR A N 1
ATOM 1348 C CA . TYR A 1 171 ? -4.671 -3.993 4.428 1.00 95.25 171 TYR A CA 1
ATOM 1349 C C . TYR A 1 171 ? -3.844 -4.558 3.286 1.00 95.25 171 TYR A C 1
ATOM 1351 O O . TYR A 1 171 ? -2.625 -4.638 3.399 1.00 95.25 171 TYR A O 1
ATOM 1359 N N . GLU A 1 172 ? -4.487 -4.914 2.186 1.00 97.06 172 GLU A N 1
ATOM 1360 C CA . GLU A 1 172 ? -3.823 -5.341 0.961 1.00 97.06 172 GLU A CA 1
ATOM 1361 C C . GLU A 1 172 ? -4.051 -4.284 -0.123 1.00 97.06 172 GLU A C 1
ATOM 1363 O O . GLU A 1 172 ? -5.186 -3.950 -0.458 1.00 97.06 172 GLU A O 1
ATOM 1368 N N . ILE A 1 173 ? -2.966 -3.753 -0.677 1.00 93.81 173 ILE A N 1
ATOM 1369 C CA . ILE A 1 173 ? -2.962 -2.931 -1.886 1.00 93.81 173 ILE A CA 1
ATOM 1370 C C . ILE A 1 173 ? -2.392 -3.805 -2.994 1.00 93.81 173 ILE A C 1
ATOM 1372 O O . ILE A 1 173 ? -1.257 -4.263 -2.894 1.00 93.81 173 ILE A O 1
ATOM 1376 N N . ASN A 1 174 ? -3.160 -4.026 -4.051 1.00 94.19 174 ASN A N 1
ATOM 1377 C CA . ASN A 1 174 ? -2.721 -4.797 -5.207 1.00 94.19 174 ASN A CA 1
ATOM 1378 C C . ASN A 1 174 ? -2.922 -3.975 -6.479 1.00 94.19 174 ASN A C 1
ATOM 1380 O O . ASN A 1 174 ? -3.996 -3.412 -6.678 1.00 94.19 174 ASN A O 1
ATOM 1384 N N . GLY A 1 175 ? -1.905 -3.901 -7.327 1.00 93.94 175 GLY A N 1
ATOM 1385 C CA . GLY A 1 175 ? -1.899 -3.117 -8.552 1.00 93.94 175 GLY A CA 1
ATOM 1386 C C . GLY A 1 175 ? -1.244 -3.878 -9.694 1.00 93.94 175 GLY A C 1
ATOM 1387 O O . GLY A 1 175 ? -0.236 -4.554 -9.505 1.00 93.94 175 GLY A O 1
ATOM 1388 N N . ILE A 1 176 ? -1.816 -3.745 -10.884 1.00 94.00 176 ILE A N 1
ATOM 1389 C CA . ILE A 1 176 ? -1.234 -4.192 -12.145 1.00 94.00 176 ILE A CA 1
ATOM 1390 C C . ILE A 1 176 ? -1.262 -2.993 -13.078 1.00 94.00 176 ILE A C 1
ATOM 1392 O O . ILE A 1 176 ? -2.331 -2.476 -13.402 1.00 94.00 176 ILE A O 1
ATOM 1396 N N . GLU A 1 177 ? -0.090 -2.561 -13.511 1.00 92.50 177 GLU A N 1
ATOM 1397 C CA . GLU A 1 177 ? 0.085 -1.441 -14.425 1.00 92.50 177 GLU A CA 1
ATOM 1398 C C . GLU A 1 177 ? 0.972 -1.840 -15.600 1.00 92.50 177 GLU A C 1
ATOM 1400 O O . GLU A 1 177 ? 1.815 -2.736 -15.502 1.00 92.50 177 GLU A O 1
ATOM 1405 N N . ARG A 1 178 ? 0.781 -1.163 -16.728 1.00 93.56 178 ARG A N 1
ATOM 1406 C CA . ARG A 1 178 ? 1.636 -1.251 -17.903 1.00 93.56 178 ARG A CA 1
ATOM 1407 C C . ARG A 1 178 ? 2.251 0.105 -18.177 1.00 93.56 178 ARG A C 1
ATOM 1409 O O . ARG A 1 178 ? 1.556 1.115 -18.228 1.00 93.56 178 ARG A O 1
ATOM 1416 N N . ILE A 1 179 ? 3.556 0.104 -18.388 1.00 90.44 179 ILE A N 1
ATOM 1417 C CA . ILE A 1 179 ? 4.354 1.286 -18.672 1.00 90.44 179 ILE A CA 1
ATOM 1418 C C . ILE A 1 179 ? 4.987 1.080 -20.038 1.00 90.44 179 ILE A C 1
ATOM 1420 O O . ILE A 1 179 ? 5.645 0.068 -20.289 1.00 90.44 179 ILE A O 1
ATOM 1424 N N . LYS A 1 180 ? 4.809 2.054 -20.923 1.00 91.56 180 LYS A N 1
ATOM 1425 C CA . LYS A 1 180 ? 5.334 2.021 -22.282 1.00 91.56 180 LYS A CA 1
ATOM 1426 C C . LYS A 1 180 ? 6.222 3.227 -22.551 1.00 91.56 180 LYS A C 1
ATOM 1428 O O . LYS A 1 180 ? 5.836 4.370 -22.301 1.00 91.56 180 LYS A O 1
ATOM 1433 N N . SER A 1 181 ? 7.415 2.969 -23.085 1.00 88.62 181 SER A N 1
ATOM 1434 C CA . SER A 1 181 ? 8.345 4.010 -23.520 1.00 88.62 181 SER A CA 1
ATOM 1435 C C . SER A 1 181 ? 9.298 3.494 -24.590 1.00 88.62 181 SER A C 1
ATOM 1437 O O . SER A 1 181 ? 9.886 2.426 -24.440 1.00 88.62 181 SER A O 1
ATOM 1439 N N . GLU A 1 182 ? 9.568 4.307 -25.612 1.00 88.81 182 GLU A N 1
ATOM 1440 C CA . GLU A 1 182 ? 10.622 4.026 -26.600 1.00 88.81 182 GLU A CA 1
ATOM 1441 C C . GLU A 1 182 ? 11.996 3.853 -25.940 1.00 88.81 182 GLU A C 1
ATOM 1443 O O . GLU A 1 182 ? 12.848 3.101 -26.412 1.00 88.81 182 GLU A O 1
ATOM 1448 N N . LYS A 1 183 ? 12.204 4.486 -24.778 1.00 85.25 183 LYS A N 1
ATOM 1449 C CA . LYS A 1 183 ? 13.427 4.306 -23.999 1.00 85.25 183 LYS A CA 1
ATOM 1450 C C . LYS A 1 183 ? 13.595 2.878 -23.492 1.00 85.25 183 LYS A C 1
ATOM 1452 O O . LYS A 1 183 ? 14.715 2.539 -23.139 1.00 85.25 183 LYS A O 1
ATOM 1457 N N . PHE A 1 184 ? 12.561 2.047 -23.449 1.00 87.88 184 PHE A N 1
ATOM 1458 C CA . PHE A 1 184 ? 12.664 0.660 -22.990 1.00 87.88 184 PHE A CA 1
ATOM 1459 C C . PHE A 1 184 ? 12.926 -0.335 -24.127 1.00 87.88 184 PHE A C 1
ATOM 1461 O O . PHE A 1 184 ? 13.191 -1.505 -23.844 1.00 87.88 184 PHE A O 1
ATOM 1468 N N . VAL A 1 185 ? 12.893 0.114 -25.387 1.00 89.06 185 VAL A N 1
ATOM 1469 C CA . VAL A 1 185 ? 13.039 -0.752 -26.565 1.00 89.06 185 VAL A CA 1
ATOM 1470 C C . VAL A 1 185 ? 14.368 -1.500 -26.539 1.00 89.06 185 VAL A C 1
ATOM 1472 O O . VAL A 1 185 ? 15.426 -0.909 -26.312 1.00 89.06 185 VAL A O 1
ATOM 1475 N N . ASP A 1 186 ? 14.287 -2.820 -26.709 1.00 87.75 186 ASP A N 1
ATOM 1476 C CA . ASP A 1 186 ? 15.406 -3.775 -26.672 1.00 87.75 186 ASP A CA 1
ATOM 1477 C C . ASP A 1 186 ? 16.285 -3.740 -25.407 1.00 87.75 186 ASP A C 1
ATOM 1479 O O . ASP A 1 186 ? 17.355 -4.364 -25.345 1.00 87.75 186 ASP A O 1
ATOM 1483 N N . LYS A 1 187 ? 15.828 -3.072 -24.342 1.00 84.00 187 LYS A N 1
ATOM 1484 C CA . LYS A 1 187 ? 16.542 -3.023 -23.064 1.00 84.00 187 LYS A CA 1
ATOM 1485 C C . LYS A 1 187 ? 16.157 -4.199 -22.171 1.00 84.00 187 LYS A C 1
ATOM 1487 O O . LYS A 1 187 ? 15.059 -4.748 -22.229 1.00 84.00 187 LYS A O 1
ATOM 1492 N N . ALA A 1 188 ? 17.105 -4.610 -21.332 1.00 83.06 188 ALA A N 1
ATOM 1493 C CA . ALA A 1 188 ? 16.810 -5.518 -20.231 1.00 83.06 188 ALA A CA 1
ATOM 1494 C C . ALA A 1 188 ? 15.899 -4.816 -19.213 1.00 83.06 188 ALA A C 1
ATOM 1496 O O . ALA A 1 188 ? 16.059 -3.613 -18.990 1.00 83.06 188 ALA A O 1
ATOM 1497 N N . ILE A 1 189 ? 15.012 -5.573 -18.561 1.00 82.69 189 ILE A N 1
ATOM 1498 C CA . ILE A 1 189 ? 14.023 -5.060 -17.598 1.00 82.69 189 ILE A CA 1
ATOM 1499 C C . ILE A 1 189 ? 14.656 -4.144 -16.554 1.00 82.69 189 ILE A C 1
ATOM 1501 O O . ILE A 1 189 ? 14.168 -3.050 -16.294 1.00 82.69 189 ILE A O 1
ATOM 1505 N N . LEU A 1 190 ? 15.814 -4.556 -16.044 1.00 77.00 190 LEU A N 1
ATOM 1506 C CA . LEU A 1 190 ? 16.571 -3.825 -15.051 1.00 77.00 190 LEU A CA 1
ATOM 1507 C C . LEU A 1 190 ? 16.912 -2.414 -15.544 1.00 77.00 190 LEU A C 1
ATOM 1509 O O . LEU A 1 190 ? 16.600 -1.444 -14.868 1.00 77.00 190 LEU A O 1
ATOM 1513 N N . LYS A 1 191 ? 17.456 -2.295 -16.766 1.00 72.94 191 LYS A N 1
ATOM 1514 C CA . LYS A 1 191 ? 17.818 -1.020 -17.415 1.00 72.94 191 LYS A CA 1
ATOM 1515 C C . LYS A 1 191 ? 16.602 -0.142 -17.726 1.00 72.94 191 LYS A C 1
ATOM 1517 O O . LYS A 1 191 ? 16.742 1.082 -17.782 1.00 72.94 191 LYS A O 1
ATOM 1522 N N . SER A 1 192 ? 15.440 -0.744 -17.936 1.00 79.50 192 SER A N 1
ATOM 1523 C CA . SER A 1 192 ? 14.198 -0.013 -18.177 1.00 79.50 192 SER A CA 1
ATOM 1524 C C . SER A 1 192 ? 13.611 0.558 -16.886 1.00 79.50 192 SER A C 1
ATOM 1526 O O . SER A 1 192 ? 13.368 1.760 -16.825 1.00 79.50 192 SER A O 1
ATOM 1528 N N . LEU A 1 193 ? 13.487 -0.252 -15.829 1.00 75.12 193 LEU A N 1
ATOM 1529 C CA . LEU A 1 193 ? 13.033 0.213 -14.509 1.00 75.12 193 LEU A CA 1
ATOM 1530 C C . LEU A 1 193 ? 13.967 1.288 -13.952 1.00 75.12 193 LEU A C 1
ATOM 1532 O O . LEU A 1 193 ? 13.524 2.300 -13.425 1.00 75.12 193 LEU A O 1
ATOM 1536 N N . LEU A 1 194 ? 15.264 1.107 -14.177 1.00 68.19 194 LEU A N 1
ATOM 1537 C CA . LEU A 1 194 ? 16.313 2.094 -13.960 1.00 68.19 194 LEU A CA 1
ATOM 1538 C C . LEU A 1 194 ? 15.979 3.466 -14.528 1.00 68.19 194 LEU A C 1
ATOM 1540 O O . LEU A 1 194 ? 16.027 4.465 -13.819 1.00 68.19 194 LEU A O 1
ATOM 1544 N N . GLN A 1 195 ? 15.609 3.515 -15.800 1.00 69.75 195 GLN A N 1
ATOM 1545 C CA . GLN A 1 195 ? 15.267 4.769 -16.461 1.00 69.75 195 GLN A CA 1
ATOM 1546 C C . GLN A 1 195 ? 13.931 5.329 -15.984 1.00 69.75 195 GLN A C 1
ATOM 1548 O O . GLN A 1 195 ? 13.823 6.543 -15.821 1.00 69.75 195 GLN A O 1
ATOM 1553 N N . TYR A 1 196 ? 12.947 4.464 -15.739 1.00 73.19 196 TYR A N 1
ATOM 1554 C CA . TYR A 1 196 ? 11.643 4.865 -15.221 1.00 73.19 196 TYR A CA 1
ATOM 1555 C C . TYR A 1 196 ? 11.779 5.567 -13.864 1.00 73.19 196 TYR A C 1
ATOM 1557 O O . TYR A 1 196 ? 11.422 6.735 -13.712 1.00 73.19 196 TYR A O 1
ATOM 1565 N N . TYR A 1 197 ? 12.413 4.893 -12.907 1.00 67.88 197 TYR A N 1
ATOM 1566 C CA . TYR A 1 197 ? 12.585 5.414 -11.561 1.00 67.88 197 TYR A CA 1
ATOM 1567 C C . TYR A 1 197 ? 13.624 6.539 -11.493 1.00 67.88 197 TYR A C 1
ATOM 1569 O O . TYR A 1 197 ? 13.433 7.485 -10.743 1.00 67.88 197 TYR A O 1
ATOM 1577 N N . SER A 1 198 ? 14.663 6.552 -12.337 1.00 62.16 198 SER A N 1
ATOM 1578 C CA . SER A 1 198 ? 15.573 7.710 -12.398 1.00 62.16 198 SER A CA 1
ATOM 1579 C C . SER A 1 198 ? 14.847 9.031 -12.627 1.00 62.16 198 SER A C 1
ATOM 1581 O O . SER A 1 198 ? 15.193 10.044 -12.031 1.00 62.16 198 SER A O 1
ATOM 1583 N N . PHE A 1 199 ? 13.815 8.997 -13.468 1.00 59.19 199 PHE A N 1
ATOM 1584 C CA . PHE A 1 199 ? 13.031 10.168 -13.805 1.00 59.19 199 PHE A CA 1
ATOM 1585 C C . PHE A 1 199 ? 12.056 10.542 -12.686 1.00 59.19 199 PHE A C 1
ATOM 1587 O O . PHE A 1 199 ? 11.946 11.716 -12.348 1.00 59.19 199 PHE A O 1
ATOM 1594 N N . ALA A 1 200 ? 11.389 9.556 -12.078 1.00 53.34 200 ALA A N 1
ATOM 1595 C CA . ALA A 1 200 ? 10.429 9.801 -11.001 1.00 53.34 200 ALA A CA 1
ATOM 1596 C C . ALA A 1 200 ? 11.058 10.471 -9.760 1.00 53.34 200 ALA A C 1
ATOM 1598 O O . ALA A 1 200 ? 10.348 11.125 -8.998 1.00 53.34 200 ALA A O 1
ATOM 1599 N N . PHE A 1 201 ? 12.377 10.336 -9.571 1.00 48.75 201 PHE A N 1
ATOM 1600 C CA . PHE A 1 201 ? 13.093 10.816 -8.384 1.00 48.75 201 PHE A CA 1
ATOM 1601 C C . PHE A 1 201 ? 14.144 11.901 -8.658 1.00 48.75 201 PHE A C 1
ATOM 1603 O O . PHE A 1 201 ? 14.755 12.397 -7.710 1.00 48.75 201 PHE A O 1
ATOM 1610 N N . ASP A 1 202 ? 14.341 12.331 -9.909 1.00 50.31 202 ASP A N 1
ATOM 1611 C CA . ASP A 1 202 ? 15.167 13.506 -10.207 1.00 50.31 202 ASP A CA 1
ATOM 1612 C C . ASP A 1 202 ? 14.382 14.790 -9.894 1.00 50.31 202 ASP A C 1
ATOM 1614 O O . ASP A 1 202 ? 13.857 15.470 -10.774 1.00 50.31 202 ASP A O 1
ATOM 1618 N N . LEU A 1 203 ? 14.291 15.108 -8.599 1.00 45.16 203 LEU A N 1
ATOM 1619 C CA . LEU A 1 203 ? 13.592 16.271 -8.033 1.00 45.16 203 LEU A CA 1
ATOM 1620 C C . LEU A 1 203 ? 14.265 17.621 -8.366 1.00 45.16 203 LEU A C 1
ATOM 1622 O O . LEU A 1 203 ? 13.870 18.666 -7.838 1.00 45.16 203 LEU A O 1
ATOM 1626 N N . LYS A 1 204 ? 15.294 17.647 -9.223 1.00 47.03 204 LYS A N 1
ATOM 1627 C CA . LYS A 1 204 ? 15.915 18.898 -9.671 1.00 47.03 204 LYS A CA 1
ATOM 1628 C C . LYS A 1 204 ? 14.989 19.614 -10.655 1.00 47.03 204 LYS A C 1
ATOM 1630 O O . LYS A 1 204 ? 14.632 19.076 -11.692 1.00 47.03 204 LYS A O 1
ATOM 1635 N N . LYS A 1 205 ? 14.664 20.883 -10.374 1.00 46.88 205 LYS A N 1
ATOM 1636 C CA . LYS A 1 205 ? 13.748 21.732 -11.170 1.00 46.88 205 LYS A CA 1
ATOM 1637 C C . LYS A 1 205 ? 14.021 21.772 -12.688 1.00 46.88 205 LYS A C 1
ATOM 1639 O O . LYS A 1 205 ? 13.119 22.112 -13.446 1.00 46.88 205 LYS A O 1
ATOM 1644 N N . GLU A 1 206 ? 15.233 21.458 -13.144 1.00 43.94 206 GLU A N 1
ATOM 1645 C CA . GLU A 1 206 ? 15.613 21.512 -14.563 1.00 43.94 206 GLU A CA 1
ATOM 1646 C C . GLU A 1 206 ? 15.189 20.277 -15.382 1.00 43.94 206 GLU A C 1
ATOM 1648 O O . GLU A 1 206 ? 14.936 20.419 -16.581 1.00 43.94 206 GLU A O 1
ATOM 1653 N N . SER A 1 207 ? 15.015 19.100 -14.765 1.00 43.72 207 SER A N 1
ATOM 1654 C CA . SER A 1 207 ? 14.554 17.865 -15.438 1.00 43.72 207 SER A CA 1
ATOM 1655 C C . SER A 1 207 ? 13.063 17.913 -15.827 1.00 43.72 207 SER A C 1
ATOM 1657 O O . SER A 1 207 ? 12.608 17.169 -16.699 1.00 43.72 207 SER A O 1
ATOM 1659 N N . ILE A 1 208 ? 12.313 18.853 -15.240 1.00 47.28 208 ILE A N 1
ATOM 1660 C CA . ILE A 1 208 ? 10.866 19.052 -15.414 1.00 47.28 208 ILE A CA 1
ATOM 1661 C C . ILE A 1 208 ? 10.522 19.625 -16.802 1.00 47.28 208 ILE A C 1
ATOM 1663 O O . ILE A 1 208 ? 9.394 19.491 -17.265 1.00 47.28 208 ILE A O 1
ATOM 1667 N N . ARG A 1 209 ? 11.477 20.237 -17.521 1.00 45.97 209 ARG A N 1
ATOM 1668 C CA . ARG A 1 209 ? 11.162 20.978 -18.759 1.00 45.97 209 ARG A CA 1
ATOM 1669 C C . ARG A 1 209 ? 10.791 20.107 -19.964 1.00 45.97 209 ARG A C 1
ATOM 1671 O O . ARG A 1 209 ? 10.116 20.622 -20.851 1.00 45.97 209 ARG A O 1
ATOM 1678 N N . LYS A 1 210 ? 11.198 18.831 -20.020 1.00 50.09 210 LYS A N 1
ATOM 1679 C CA . LYS A 1 210 ? 10.750 17.850 -21.035 1.00 50.09 210 LYS A CA 1
ATOM 1680 C C . LYS A 1 210 ? 10.844 16.421 -20.478 1.00 50.09 210 LYS A C 1
ATOM 1682 O O . LYS A 1 210 ? 11.848 15.745 -20.724 1.00 50.09 210 LYS A O 1
ATOM 1687 N N . PRO A 1 211 ? 9.827 15.942 -19.743 1.00 52.84 211 PRO A N 1
ATOM 1688 C CA . PRO A 1 211 ? 9.753 14.547 -19.337 1.00 52.84 211 PRO A CA 1
ATOM 1689 C C . PRO A 1 211 ? 9.902 13.627 -20.555 1.00 52.84 211 PRO A C 1
ATOM 1691 O O . PRO A 1 211 ? 9.279 13.892 -21.588 1.00 52.84 211 PRO A O 1
ATOM 1694 N N . PRO A 1 212 ? 10.676 12.531 -20.487 1.00 56.47 212 PRO A N 1
ATOM 1695 C CA . PRO A 1 212 ? 10.438 11.430 -21.403 1.00 56.47 212 PRO A CA 1
ATOM 1696 C C . PRO A 1 212 ? 8.970 11.012 -21.322 1.00 56.47 212 PRO A C 1
ATOM 1698 O O . PRO A 1 212 ? 8.432 10.854 -20.230 1.00 56.47 212 PRO A O 1
ATOM 1701 N N . MET A 1 213 ? 8.326 10.844 -22.478 1.00 66.56 213 MET A N 1
ATOM 1702 C CA . MET A 1 213 ? 6.950 10.361 -22.530 1.00 66.56 213 MET A CA 1
ATOM 1703 C C . MET A 1 213 ? 6.917 8.910 -22.043 1.00 66.56 213 MET A C 1
ATOM 1705 O O . MET A 1 213 ? 7.316 7.989 -22.762 1.00 66.56 213 MET A O 1
ATOM 1709 N N . PHE A 1 214 ? 6.482 8.728 -20.800 1.00 78.25 214 PHE A N 1
ATOM 1710 C CA . PHE A 1 214 ? 5.998 7.453 -20.298 1.00 78.25 214 PHE A CA 1
ATOM 1711 C C . PHE A 1 214 ? 4.488 7.429 -20.496 1.00 78.25 214 PHE A C 1
ATOM 1713 O O . PHE A 1 214 ? 3.782 8.375 -20.143 1.00 78.25 214 PHE A O 1
ATOM 1720 N N . TYR A 1 215 ? 4.010 6.358 -21.110 1.00 86.94 215 TYR A N 1
ATOM 1721 C CA . TYR A 1 215 ? 2.590 6.080 -21.217 1.00 86.94 215 TYR A CA 1
ATOM 1722 C C . TYR A 1 215 ? 2.253 5.019 -20.183 1.00 86.94 215 TYR A C 1
ATOM 1724 O O . TYR A 1 215 ? 2.865 3.951 -20.185 1.00 86.94 215 TYR A O 1
ATOM 1732 N N . GLU A 1 216 ? 1.281 5.301 -19.326 1.00 86.69 216 GLU A N 1
ATOM 1733 C CA . GLU A 1 216 ? 0.885 4.420 -18.229 1.00 86.69 216 GLU A CA 1
ATOM 1734 C C . GLU A 1 216 ? -0.554 3.949 -18.428 1.00 86.69 216 GLU A C 1
ATOM 1736 O O . GLU A 1 216 ? -1.430 4.729 -18.799 1.00 86.69 216 GLU A O 1
ATOM 1741 N N . ALA A 1 217 ? -0.807 2.669 -18.201 1.00 90.88 217 ALA A N 1
ATOM 1742 C CA . ALA A 1 217 ? -2.138 2.081 -18.189 1.00 90.88 217 ALA A CA 1
ATOM 1743 C C . ALA A 1 217 ? -2.296 1.283 -16.893 1.00 90.88 217 ALA A C 1
ATOM 1745 O O . ALA A 1 217 ? -1.431 0.480 -16.561 1.00 90.88 217 ALA A O 1
ATOM 1746 N N . ILE A 1 218 ? -3.385 1.488 -16.158 1.00 90.44 218 ILE A N 1
ATOM 1747 C CA . ILE A 1 218 ? -3.648 0.764 -14.910 1.00 90.44 218 ILE A CA 1
ATOM 1748 C C . ILE A 1 218 ? -4.584 -0.384 -15.270 1.00 90.44 218 ILE A C 1
ATOM 1750 O O . ILE A 1 218 ? -5.761 -0.159 -15.480 1.00 90.44 218 ILE A O 1
ATOM 1754 N N . ASP A 1 219 ? -4.106 -1.615 -15.389 1.00 92.69 219 ASP A N 1
ATOM 1755 C CA . ASP A 1 219 ? -4.993 -2.738 -15.728 1.00 92.69 219 ASP A CA 1
ATOM 1756 C C . ASP A 1 219 ? -5.874 -3.146 -14.541 1.00 92.69 219 ASP A C 1
ATOM 1758 O O . ASP A 1 219 ? -6.987 -3.632 -14.724 1.00 92.69 219 ASP A O 1
ATOM 1762 N N . SER A 1 220 ? -5.399 -2.929 -13.315 1.00 93.06 220 SER A N 1
ATOM 1763 C CA . SER A 1 220 ? -6.226 -3.012 -12.113 1.00 93.06 220 SER A CA 1
ATOM 1764 C C . SER A 1 220 ? -5.523 -2.347 -10.942 1.00 93.06 220 SER A C 1
ATOM 1766 O O . SER A 1 220 ? -4.313 -2.500 -10.794 1.00 93.06 220 SER A O 1
ATOM 1768 N N . ILE A 1 221 ? -6.269 -1.696 -10.059 1.00 93.50 221 ILE A N 1
ATOM 1769 C CA . ILE A 1 221 ? -5.790 -1.369 -8.713 1.00 93.50 221 ILE A CA 1
ATOM 1770 C C . ILE A 1 221 ? -6.885 -1.712 -7.717 1.00 93.50 221 ILE A C 1
ATOM 1772 O O . ILE A 1 221 ? -8.057 -1.430 -7.948 1.00 93.50 221 ILE A O 1
ATOM 1776 N N . SER A 1 222 ? -6.523 -2.352 -6.617 1.00 95.75 222 SER A N 1
ATOM 1777 C CA . SER A 1 222 ? -7.460 -2.728 -5.573 1.00 95.75 222 SER A CA 1
ATOM 1778 C C . SER A 1 222 ? -6.880 -2.485 -4.197 1.00 95.75 222 SER A C 1
ATOM 1780 O O . SER A 1 222 ? -5.684 -2.659 -3.971 1.00 95.75 222 SER A O 1
ATOM 1782 N N . TYR A 1 223 ? -7.765 -2.105 -3.292 1.00 95.50 223 TYR A N 1
ATOM 1783 C CA . TYR A 1 223 ? -7.506 -1.963 -1.878 1.00 95.50 223 TYR A CA 1
ATOM 1784 C C . TYR A 1 223 ? -8.476 -2.862 -1.124 1.00 95.50 223 TYR A C 1
ATOM 1786 O O . TYR A 1 223 ? -9.681 -2.838 -1.377 1.00 95.50 223 TYR A O 1
ATOM 1794 N N . GLN A 1 224 ? -7.955 -3.670 -0.215 1.00 97.12 224 GLN A N 1
ATOM 1795 C CA . GLN A 1 224 ? -8.730 -4.604 0.581 1.00 97.12 224 GLN A CA 1
ATOM 1796 C C . GLN A 1 224 ? -8.394 -4.421 2.053 1.00 97.12 224 GLN A C 1
ATOM 1798 O O . GLN A 1 224 ? -7.226 -4.336 2.417 1.00 97.12 224 GLN A O 1
ATOM 1803 N N . ILE A 1 225 ? -9.423 -4.387 2.891 1.00 96.50 225 ILE A N 1
ATOM 1804 C CA . ILE A 1 225 ? -9.308 -4.438 4.345 1.00 96.50 225 ILE A CA 1
ATOM 1805 C C . ILE A 1 225 ? -9.855 -5.788 4.786 1.00 96.50 225 ILE A C 1
ATOM 1807 O O . ILE A 1 225 ? -10.973 -6.139 4.414 1.00 96.50 225 ILE A O 1
ATOM 1811 N N . ASN A 1 226 ? -9.105 -6.526 5.594 1.00 96.75 226 ASN A N 1
ATOM 1812 C CA . ASN A 1 226 ? -9.584 -7.735 6.252 1.00 96.75 226 ASN A CA 1
ATOM 1813 C C . ASN A 1 226 ? -9.454 -7.583 7.762 1.00 96.75 226 ASN A C 1
ATOM 1815 O O . ASN A 1 226 ? -8.449 -7.080 8.259 1.00 96.75 226 ASN A O 1
ATOM 1819 N N . SER A 1 227 ? -10.453 -8.050 8.494 1.00 95.31 227 SER A N 1
ATOM 1820 C CA . SER A 1 227 ? -10.423 -8.156 9.947 1.00 95.31 227 SER A CA 1
ATOM 1821 C C . SER A 1 227 ? -11.434 -9.203 10.385 1.00 95.31 227 SER A C 1
ATOM 1823 O O . SER A 1 227 ? -12.574 -9.194 9.928 1.00 95.31 227 SER A O 1
ATOM 1825 N N . LYS A 1 228 ? -11.021 -10.099 11.285 1.00 89.75 228 LYS A N 1
ATOM 1826 C CA . LYS A 1 228 ? -11.907 -11.126 11.857 1.00 89.75 228 LYS A CA 1
ATOM 1827 C C . LYS A 1 228 ? -12.511 -10.717 13.203 1.00 89.75 228 LYS A C 1
ATOM 1829 O O . LYS A 1 228 ? -13.342 -11.436 13.734 1.00 89.75 228 LYS A O 1
ATOM 1834 N N . ASN A 1 229 ? -12.057 -9.603 13.766 1.00 91.69 229 ASN A N 1
ATOM 1835 C CA . ASN A 1 229 ? -12.312 -9.205 15.147 1.00 91.69 229 ASN A CA 1
ATOM 1836 C C . ASN A 1 229 ? -12.530 -7.691 15.288 1.00 91.69 229 ASN A C 1
ATOM 1838 O O . ASN A 1 229 ? -12.433 -7.152 16.386 1.00 91.69 229 ASN A O 1
ATOM 1842 N N . LEU A 1 230 ? -12.853 -6.981 14.200 1.00 93.00 230 LEU A N 1
ATOM 1843 C CA . LEU A 1 230 ? -13.032 -5.527 14.236 1.00 93.00 230 LEU A CA 1
ATOM 1844 C C . LEU A 1 230 ? -14.083 -5.094 15.272 1.00 93.00 230 LEU A C 1
ATOM 1846 O O . LEU A 1 230 ? -13.852 -4.125 15.995 1.00 93.00 230 LEU A O 1
ATOM 1850 N N . LYS A 1 231 ? -15.195 -5.840 15.384 1.00 94.00 231 LYS A N 1
ATOM 1851 C CA . LYS A 1 231 ? -16.231 -5.609 16.403 1.00 94.00 231 LYS A CA 1
ATOM 1852 C C . LYS A 1 231 ? -15.644 -5.611 17.812 1.00 94.00 231 LYS A C 1
ATOM 1854 O O . LYS A 1 231 ? -15.880 -4.674 18.560 1.00 94.00 231 LYS A O 1
ATOM 1859 N N . GLU A 1 232 ? -14.852 -6.624 18.157 1.00 93.31 232 GLU A N 1
ATOM 1860 C CA . GLU A 1 232 ? -14.298 -6.809 19.506 1.00 93.31 232 GLU A CA 1
ATOM 1861 C C . GLU A 1 232 ? -13.430 -5.625 19.949 1.00 93.31 232 GLU A C 1
ATOM 1863 O O . GLU A 1 232 ? -13.451 -5.245 21.116 1.00 93.31 232 GLU A O 1
ATOM 1868 N N . PHE A 1 233 ? -12.707 -5.002 19.014 1.00 91.81 233 PHE A N 1
ATOM 1869 C CA . PHE A 1 233 ? -11.871 -3.835 19.302 1.00 91.81 233 PHE A CA 1
ATOM 1870 C C . PHE A 1 233 ? -12.645 -2.516 19.272 1.00 91.81 233 PHE A C 1
ATOM 1872 O O . PHE A 1 233 ? -12.376 -1.632 20.085 1.00 91.81 233 PHE A O 1
ATOM 1879 N N . LEU A 1 234 ? -13.606 -2.361 18.356 1.00 91.56 234 LEU A N 1
ATOM 1880 C CA . LEU A 1 234 ? -14.398 -1.134 18.256 1.00 91.56 234 LEU A CA 1
ATOM 1881 C C . LEU A 1 234 ? -15.473 -1.032 19.339 1.00 91.56 234 LEU A C 1
ATOM 1883 O O . LEU A 1 234 ? -15.746 0.073 19.798 1.00 91.56 234 LEU A O 1
ATOM 1887 N N . TYR A 1 235 ? -16.080 -2.145 19.754 1.00 93.69 235 TYR A N 1
ATOM 1888 C CA . TYR A 1 235 ? -17.160 -2.170 20.743 1.00 93.69 235 TYR A CA 1
ATOM 1889 C C . TYR A 1 235 ? -16.818 -1.419 22.038 1.00 93.69 235 TYR A C 1
ATOM 1891 O O . TYR A 1 235 ? -17.544 -0.477 22.359 1.00 93.69 235 TYR A O 1
ATOM 1899 N N . PRO A 1 236 ? -15.712 -1.723 22.753 1.00 91.88 236 PRO A N 1
ATOM 1900 C CA . PRO A 1 236 ? -15.377 -1.012 23.988 1.00 91.88 236 PRO A CA 1
ATOM 1901 C C . PRO A 1 236 ? -15.080 0.476 23.752 1.00 91.88 236 PRO A C 1
ATOM 1903 O O . PRO A 1 236 ? -15.386 1.308 24.605 1.00 91.88 236 PRO A O 1
ATOM 1906 N N . ILE A 1 237 ? -14.527 0.835 22.588 1.00 89.38 237 ILE A N 1
ATOM 1907 C CA . ILE A 1 237 ? -14.253 2.232 22.226 1.00 89.38 237 ILE A CA 1
ATOM 1908 C C . ILE A 1 237 ? -15.573 2.990 22.031 1.00 89.38 237 ILE A C 1
ATOM 1910 O O . ILE A 1 237 ? -15.776 4.051 22.620 1.00 89.38 237 ILE A O 1
ATOM 1914 N N . VAL A 1 238 ? -16.491 2.434 21.236 1.00 90.38 238 VAL A N 1
ATOM 1915 C CA . VAL A 1 238 ? -17.805 3.038 20.972 1.00 90.38 238 VAL A CA 1
ATOM 1916 C C . VAL A 1 238 ? -18.634 3.117 22.253 1.00 90.38 238 VAL A C 1
ATOM 1918 O O . VAL A 1 238 ? -19.236 4.158 22.512 1.00 90.38 238 VAL A O 1
ATOM 1921 N N . GLN A 1 239 ? -18.619 2.066 23.077 1.00 91.38 239 GLN A N 1
ATOM 1922 C CA . GLN A 1 239 ? -19.289 2.039 24.376 1.00 91.38 239 GLN A CA 1
ATOM 1923 C C . GLN A 1 239 ? -18.826 3.191 25.269 1.00 91.38 239 GLN A C 1
ATOM 1925 O O . GLN A 1 239 ? -19.655 3.935 25.794 1.00 91.38 239 GLN A O 1
ATOM 1930 N N . GLN A 1 240 ? -17.512 3.369 25.409 1.00 88.25 240 GLN A N 1
ATOM 1931 C CA . GLN A 1 240 ? -16.956 4.437 26.231 1.00 88.25 240 GLN A CA 1
ATOM 1932 C C . GLN A 1 240 ? -17.386 5.820 25.722 1.00 88.25 240 GLN A C 1
ATOM 1934 O O . GLN A 1 240 ? -17.846 6.644 26.513 1.00 88.25 240 GLN A O 1
ATOM 1939 N N . TYR A 1 241 ? -17.281 6.074 24.413 1.00 86.38 241 TYR A N 1
ATOM 1940 C CA . TYR A 1 241 ? -17.710 7.350 23.831 1.00 86.38 241 TYR A CA 1
ATOM 1941 C C . TYR A 1 241 ? -19.210 7.602 24.007 1.00 86.38 241 TYR A C 1
ATOM 1943 O O . TYR A 1 241 ? -19.622 8.735 24.268 1.00 86.38 241 TYR A O 1
ATOM 1951 N N . TYR A 1 242 ? -20.034 6.560 23.874 1.00 87.62 242 TYR A N 1
ATOM 1952 C CA . TYR A 1 242 ? -21.473 6.657 24.098 1.00 87.62 242 TYR A CA 1
ATOM 1953 C C . TYR A 1 242 ? -21.772 7.053 25.547 1.00 87.62 242 TYR A C 1
ATOM 1955 O O . TYR A 1 242 ? -22.475 8.037 25.780 1.00 87.62 242 TYR A O 1
ATOM 1963 N N . GLN A 1 243 ? -21.173 6.346 26.508 1.00 86.25 243 GLN A N 1
ATOM 1964 C CA . GLN A 1 243 ? -21.354 6.585 27.942 1.00 86.25 243 GLN A CA 1
ATOM 1965 C C . GLN A 1 243 ? -20.844 7.966 28.376 1.00 86.25 243 GLN A C 1
ATOM 1967 O O . GLN A 1 243 ? -21.497 8.629 29.177 1.00 86.25 243 GLN A O 1
ATOM 1972 N N . GLN A 1 244 ? -19.729 8.451 27.815 1.00 84.81 244 GLN A N 1
ATOM 1973 C CA . GLN A 1 244 ? -19.228 9.809 28.068 1.00 84.81 244 GLN A CA 1
ATOM 1974 C C . GLN A 1 244 ? -20.211 10.898 27.613 1.00 84.81 244 GLN A C 1
ATOM 1976 O O . GLN A 1 244 ? -20.334 11.925 28.276 1.00 84.81 244 GLN A O 1
ATOM 1981 N N . LYS A 1 245 ? -20.921 10.691 26.497 1.00 84.19 245 LYS A N 1
ATOM 1982 C CA . LYS A 1 245 ? -21.918 11.654 25.998 1.00 84.19 245 LYS A CA 1
ATOM 1983 C C . LYS A 1 245 ? -23.280 11.544 26.686 1.00 84.19 245 LYS A C 1
ATOM 1985 O O . LYS A 1 245 ? -24.014 12.525 26.702 1.00 84.19 245 LYS A O 1
ATOM 1990 N N . HIS A 1 246 ? -23.601 10.384 27.256 1.00 84.50 246 HIS A N 1
ATOM 1991 C CA . HIS A 1 246 ? -24.901 10.084 27.862 1.00 84.50 246 HIS A CA 1
ATOM 1992 C C . HIS A 1 246 ? -24.777 9.789 29.363 1.00 84.50 246 HIS A C 1
ATOM 1994 O O . HIS A 1 246 ? -25.501 8.951 29.892 1.00 84.50 246 HIS A O 1
ATOM 2000 N N . GLN A 1 247 ? -23.874 10.494 30.059 1.00 74.00 247 GLN A N 1
ATOM 2001 C CA . GLN A 1 247 ? -23.588 10.309 31.494 1.00 74.00 247 GLN A CA 1
ATOM 2002 C C . GLN A 1 247 ? -24.828 10.411 32.400 1.00 74.00 247 GLN A C 1
ATOM 2004 O O . GLN A 1 247 ? -24.815 9.897 33.514 1.00 74.00 247 GLN A O 1
ATOM 2009 N N . SER A 1 248 ? -25.893 11.069 31.937 1.00 70.75 248 SER A N 1
ATOM 2010 C CA . SER A 1 248 ? -27.166 11.236 32.644 1.00 70.75 248 SER A CA 1
ATOM 2011 C C . SER A 1 248 ? -28.259 10.243 32.234 1.00 70.75 248 SER A C 1
ATOM 2013 O O . SER A 1 248 ? -29.325 10.242 32.849 1.00 70.75 248 SER A O 1
ATOM 2015 N N . SER A 1 249 ? -28.040 9.410 31.211 1.00 71.81 249 SER A N 1
ATOM 2016 C CA . SER A 1 249 ? -29.017 8.402 30.791 1.00 71.81 249 SER A CA 1
ATOM 2017 C C . SER A 1 249 ? -28.757 7.082 31.519 1.00 71.81 249 SER A C 1
ATOM 2019 O O . SER A 1 249 ? -27.624 6.608 31.561 1.00 71.81 249 SER A O 1
ATOM 2021 N N . HIS A 1 250 ? -29.810 6.461 32.048 1.00 67.38 250 HIS A N 1
ATOM 2022 C CA . HIS A 1 250 ? -29.762 5.096 32.585 1.00 67.38 250 HIS A CA 1
ATOM 2023 C C . HIS A 1 250 ? -29.803 4.019 31.486 1.00 67.38 250 HIS A C 1
ATOM 2025 O O . HIS A 1 250 ? -29.990 2.844 31.792 1.00 67.38 250 HIS A O 1
ATOM 2031 N N . GLU A 1 251 ? -29.674 4.395 30.210 1.00 75.94 251 GLU A N 1
ATOM 2032 C CA . GLU A 1 251 ? -29.682 3.427 29.118 1.00 75.94 251 GLU A CA 1
ATOM 2033 C C . GLU A 1 251 ? -28.372 2.636 29.095 1.00 75.94 251 GLU A C 1
ATOM 2035 O O . GLU A 1 251 ? -27.283 3.179 28.893 1.00 75.94 251 GLU A O 1
ATOM 2040 N N . GLU A 1 252 ? -28.485 1.323 29.292 1.00 83.00 252 GLU A N 1
ATOM 2041 C CA . GLU A 1 252 ? -27.359 0.410 29.148 1.00 83.00 252 GLU A CA 1
ATOM 2042 C C . GLU A 1 252 ? -26.904 0.338 27.686 1.00 83.00 252 GLU A C 1
ATOM 2044 O O . GLU A 1 252 ? -27.702 0.218 26.753 1.00 83.00 252 GLU A O 1
ATOM 2049 N N . PHE A 1 253 ? -25.587 0.380 27.479 1.00 90.75 253 PHE A N 1
ATOM 2050 C CA . PHE A 1 253 ? -25.010 0.195 26.155 1.00 90.75 253 PHE A CA 1
ATOM 2051 C C . PHE A 1 253 ? -25.145 -1.271 25.732 1.00 90.75 253 PHE A C 1
ATOM 2053 O O . PHE A 1 253 ? -24.576 -2.159 26.368 1.00 90.75 253 PHE A O 1
ATOM 2060 N N . SER A 1 254 ? -25.885 -1.515 24.653 1.00 92.81 254 SER A N 1
ATOM 2061 C CA . SER A 1 254 ? -26.191 -2.854 24.143 1.00 92.81 254 SER A CA 1
ATOM 2062 C C . SER A 1 254 ? -25.660 -3.065 22.723 1.00 92.81 254 SER A C 1
ATOM 2064 O O . SER A 1 254 ? -25.329 -2.104 22.027 1.00 92.81 254 SER A O 1
ATOM 2066 N N . ASP A 1 255 ? -25.671 -4.315 22.246 1.00 92.62 255 ASP A N 1
ATOM 2067 C CA . ASP A 1 255 ? -25.380 -4.644 20.842 1.00 92.62 255 ASP A CA 1
ATOM 2068 C C . ASP A 1 255 ? -26.265 -3.863 19.859 1.00 92.62 255 ASP A C 1
ATOM 2070 O O . ASP A 1 255 ? -25.775 -3.390 18.837 1.00 92.62 255 ASP A O 1
ATOM 2074 N N . LYS A 1 256 ? -27.543 -3.641 20.193 1.00 92.69 256 LYS A N 1
ATOM 2075 C CA . LYS A 1 256 ? -28.454 -2.835 19.362 1.00 92.69 256 LYS A CA 1
ATOM 2076 C C . LYS A 1 256 ? -28.017 -1.374 19.297 1.00 92.69 256 LYS A C 1
ATOM 2078 O O . LYS A 1 256 ? -28.061 -0.762 18.234 1.00 92.69 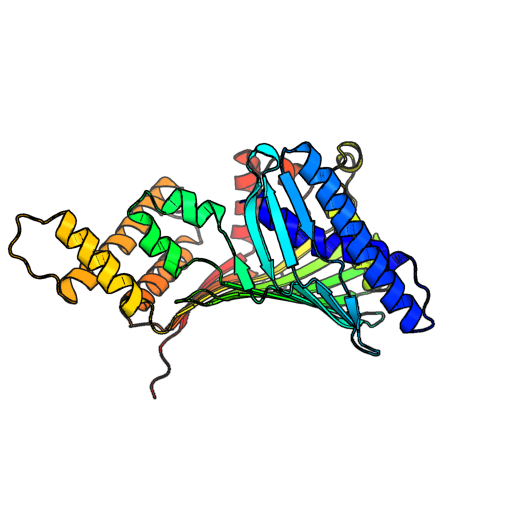256 LYS A O 1
ATOM 2083 N N . THR A 1 257 ? -27.582 -0.815 20.427 1.00 91.50 257 THR A N 1
ATOM 2084 C CA . THR A 1 257 ? -27.041 0.550 20.493 1.00 91.50 257 THR A CA 1
ATOM 2085 C C . THR A 1 257 ? -25.767 0.654 19.658 1.00 91.50 257 THR A C 1
ATOM 2087 O O . THR A 1 257 ? -25.602 1.609 18.900 1.00 91.50 257 THR A O 1
ATOM 2090 N N . TYR A 1 258 ? -24.885 -0.343 19.755 1.00 93.69 258 TYR A N 1
ATOM 2091 C CA . TYR A 1 258 ? -23.671 -0.419 18.951 1.00 93.69 258 TYR A CA 1
ATOM 2092 C C . TYR A 1 258 ? -23.986 -0.456 17.449 1.00 93.69 258 TYR A C 1
ATOM 2094 O O . TYR A 1 258 ? -23.478 0.380 16.702 1.00 93.69 258 TYR A O 1
ATOM 2102 N N . GLU A 1 259 ? -24.858 -1.368 17.012 1.00 92.50 259 GLU A N 1
ATOM 2103 C CA . GLU A 1 259 ? -25.287 -1.481 15.612 1.00 92.50 259 GLU A CA 1
ATOM 2104 C C . GLU A 1 259 ? -25.881 -0.167 15.100 1.00 92.50 259 GLU A C 1
ATOM 2106 O O . GLU A 1 259 ? -25.455 0.325 14.057 1.00 92.50 259 GLU A O 1
ATOM 2111 N N . PHE A 1 260 ? -26.756 0.471 15.881 1.00 89.38 260 PHE A N 1
ATOM 2112 C CA . PHE A 1 260 ? -27.332 1.772 15.540 1.00 89.38 260 PHE A CA 1
ATOM 2113 C C . PHE A 1 260 ? -26.269 2.871 15.367 1.00 89.38 260 PHE A C 1
ATOM 2115 O O . PHE A 1 260 ? -26.340 3.676 14.435 1.00 89.38 260 PHE A O 1
ATOM 2122 N N . VAL A 1 261 ? -25.251 2.922 16.235 1.00 88.00 261 VAL A N 1
ATOM 2123 C CA . VAL A 1 261 ? -24.150 3.895 16.105 1.00 88.00 261 VAL A CA 1
ATOM 2124 C C . VAL A 1 261 ? -23.342 3.646 14.828 1.00 88.00 261 VAL A C 1
ATOM 2126 O O . VAL A 1 261 ? -23.036 4.599 14.104 1.00 88.00 261 VAL A O 1
ATOM 2129 N N . ILE A 1 262 ? -23.029 2.385 14.520 1.00 90.12 262 ILE A N 1
ATOM 2130 C CA . ILE A 1 262 ? -22.304 2.019 13.295 1.00 90.12 262 ILE A CA 1
ATOM 2131 C C . ILE A 1 262 ? -23.139 2.332 12.041 1.00 90.12 262 ILE A C 1
ATOM 2133 O O . ILE A 1 262 ? -22.612 2.887 11.073 1.00 90.12 262 ILE A O 1
ATOM 2137 N N . GLU A 1 263 ? -24.444 2.060 12.053 1.00 84.69 263 GLU A N 1
ATOM 2138 C CA . GLU A 1 263 ? -25.349 2.395 10.945 1.00 84.69 263 GLU A CA 1
ATOM 2139 C C . GLU A 1 263 ? -25.461 3.909 10.715 1.00 84.69 263 GLU A C 1
ATOM 2141 O O . GLU A 1 263 ? -25.442 4.375 9.572 1.00 84.69 263 GLU A O 1
ATOM 2146 N N . ASN A 1 264 ? -25.489 4.716 11.776 1.00 82.25 264 ASN A N 1
ATOM 2147 C CA . ASN A 1 264 ? -25.502 6.173 11.634 1.00 82.25 264 ASN A CA 1
ATOM 2148 C C . ASN A 1 264 ? -24.211 6.725 11.015 1.00 82.25 264 ASN A C 1
ATOM 2150 O O . ASN A 1 264 ? -24.257 7.711 10.274 1.00 82.25 264 ASN A O 1
ATOM 2154 N N . PHE A 1 265 ? -23.066 6.073 11.240 1.00 76.00 265 PHE A N 1
ATOM 2155 C CA . PHE A 1 265 ? -21.814 6.427 10.566 1.00 76.00 265 PHE A CA 1
ATOM 2156 C C . PHE A 1 265 ? -21.899 6.214 9.043 1.00 76.00 265 PHE A C 1
ATOM 2158 O O . PHE A 1 265 ? -21.435 7.049 8.257 1.00 76.00 265 PHE A O 1
ATOM 2165 N N . LYS A 1 266 ? -22.568 5.142 8.601 1.00 71.38 266 LYS A N 1
ATOM 2166 C CA . LYS A 1 266 ? -22.856 4.907 7.177 1.00 71.38 266 LYS A CA 1
ATOM 2167 C C . LYS A 1 266 ? -23.714 6.034 6.591 1.00 71.38 266 LYS A C 1
ATOM 2169 O O . LYS A 1 266 ? -23.386 6.551 5.523 1.00 71.38 266 LYS A O 1
ATOM 2174 N N . ASN A 1 267 ? -24.748 6.476 7.307 1.00 70.56 267 ASN A N 1
ATOM 2175 C CA . ASN A 1 267 ? -25.623 7.568 6.858 1.00 70.56 267 ASN A CA 1
ATOM 2176 C C . ASN A 1 267 ? -24.884 8.915 6.753 1.00 70.56 267 ASN A C 1
ATOM 2178 O O . ASN A 1 267 ? -25.083 9.657 5.788 1.00 70.56 267 ASN A O 1
ATOM 2182 N N . LEU A 1 268 ? -23.959 9.201 7.680 1.00 71.50 268 LEU A N 1
ATOM 2183 C CA . LEU A 1 268 ? -23.090 10.383 7.614 1.00 71.50 268 LEU A CA 1
ATOM 2184 C C . LEU A 1 268 ? -22.210 10.381 6.353 1.00 71.50 268 LEU A C 1
ATOM 2186 O O . LEU A 1 268 ? -21.907 11.432 5.788 1.00 71.50 268 LEU A O 1
ATOM 2190 N N . THR A 1 269 ? -21.828 9.200 5.870 1.00 70.25 269 THR A N 1
ATOM 2191 C CA . THR A 1 269 ? -20.979 9.087 4.682 1.00 70.25 269 THR A CA 1
ATOM 2192 C C . THR A 1 269 ? -21.698 9.571 3.422 1.00 70.25 269 THR A C 1
ATOM 2194 O O . THR A 1 269 ? -21.076 10.221 2.586 1.00 70.25 269 THR A O 1
ATOM 2197 N N . GLY A 1 270 ? -23.018 9.381 3.318 1.00 63.94 270 GLY A N 1
ATOM 2198 C CA . GLY A 1 270 ? -23.823 9.976 2.244 1.00 63.94 270 GLY A CA 1
ATOM 2199 C C . GLY A 1 270 ? -23.768 11.511 2.234 1.00 63.94 270 GLY A C 1
ATOM 2200 O O . GLY A 1 270 ? -23.639 12.115 1.170 1.00 63.94 270 GLY A O 1
ATOM 2201 N N . LEU A 1 271 ? -23.766 12.145 3.414 1.00 60.59 271 LEU A N 1
ATOM 2202 C CA . LEU A 1 271 ? -23.614 13.600 3.554 1.00 60.59 271 LEU A CA 1
ATOM 2203 C C . LEU A 1 271 ? -22.208 14.075 3.160 1.00 60.59 271 LEU A C 1
ATOM 2205 O O . LEU A 1 271 ? -22.076 15.088 2.474 1.00 60.59 271 LEU A O 1
ATOM 2209 N N . ILE A 1 272 ? -21.161 13.333 3.537 1.00 61.28 272 ILE A N 1
ATOM 2210 C CA . ILE A 1 272 ? -19.771 13.641 3.154 1.00 61.28 272 ILE A CA 1
ATOM 2211 C C . ILE A 1 272 ? -19.585 13.500 1.637 1.00 61.28 272 ILE A C 1
ATOM 2213 O O . ILE A 1 272 ? -18.949 14.350 1.010 1.00 61.28 272 ILE A O 1
ATOM 2217 N N . LEU A 1 273 ? -20.169 12.471 1.019 1.00 67.19 273 LEU A N 1
ATOM 2218 C CA . LEU A 1 273 ? -20.161 12.312 -0.439 1.00 67.19 273 LEU A CA 1
ATOM 2219 C C . LEU A 1 273 ? -20.916 13.455 -1.135 1.00 67.19 273 LEU A C 1
ATOM 2221 O O . LEU A 1 273 ? -20.446 13.958 -2.156 1.00 67.19 273 LEU A O 1
ATOM 2225 N N . GLY A 1 274 ? -22.021 13.921 -0.543 1.00 58.97 274 GLY A N 1
ATOM 2226 C CA . GLY A 1 274 ? -22.722 15.154 -0.926 1.00 58.97 274 GLY A CA 1
ATOM 2227 C C . GLY A 1 274 ? -21.813 16.376 -0.917 1.00 58.97 274 GLY A C 1
ATOM 2228 O O . GLY A 1 274 ? -21.656 17.046 -1.935 1.00 58.97 274 GLY A O 1
ATOM 2229 N N . ALA A 1 275 ? -21.160 16.629 0.216 1.00 53.72 275 ALA A N 1
ATOM 2230 C CA . ALA A 1 275 ? -20.294 17.790 0.412 1.00 53.72 275 ALA A CA 1
ATOM 2231 C C . ALA A 1 275 ? -19.033 17.773 -0.471 1.00 53.72 275 ALA A C 1
ATOM 2233 O O . ALA A 1 275 ? -18.532 18.825 -0.858 1.00 53.72 275 ALA A O 1
ATOM 2234 N N . THR A 1 276 ? -18.522 16.587 -0.809 1.00 62.47 276 THR A N 1
ATOM 2235 C CA . THR A 1 276 ? -17.331 16.419 -1.662 1.00 62.47 276 THR A CA 1
ATOM 2236 C C . THR A 1 276 ? -17.655 16.361 -3.157 1.00 62.47 276 THR A C 1
ATOM 2238 O O . THR A 1 276 ? -16.739 16.243 -3.970 1.00 62.47 276 THR A O 1
ATOM 2241 N N . GLY A 1 277 ? -18.935 16.458 -3.541 1.00 58.69 277 GLY A N 1
ATOM 2242 C CA . GLY A 1 277 ? -19.367 16.406 -4.942 1.00 58.69 277 GLY A CA 1
ATOM 2243 C C . GLY A 1 277 ? -19.260 15.017 -5.583 1.00 58.69 277 GLY A C 1
ATOM 2244 O O . GLY A 1 277 ? -19.351 14.896 -6.802 1.00 58.69 277 GLY A O 1
ATOM 2245 N N . PHE A 1 278 ? -19.065 13.968 -4.778 1.00 65.06 278 PHE A N 1
ATOM 2246 C CA . PHE A 1 278 ? -19.113 12.573 -5.228 1.00 65.06 278 PHE A CA 1
ATOM 2247 C C . PHE A 1 278 ? -20.536 12.006 -5.251 1.00 65.06 278 PHE A C 1
ATOM 2249 O O . PHE A 1 278 ? -20.763 10.933 -5.816 1.00 65.06 278 PHE A O 1
ATOM 2256 N N . LEU A 1 279 ? -21.499 12.719 -4.667 1.00 64.94 279 LEU A N 1
ATOM 2257 C CA . LEU A 1 279 ? -22.919 12.427 -4.815 1.00 64.94 279 LEU A CA 1
ATOM 2258 C C . LEU A 1 279 ? -23.345 12.652 -6.274 1.00 64.94 279 LEU A C 1
ATOM 2260 O O . LEU A 1 279 ? -23.078 13.701 -6.855 1.00 64.94 279 LEU A O 1
ATOM 2264 N N . GLY A 1 280 ? -23.966 11.644 -6.878 1.00 67.75 280 GLY A N 1
ATOM 2265 C CA . GLY A 1 280 ? -24.265 11.572 -8.307 1.00 67.75 280 GLY A CA 1
ATOM 2266 C C . GLY A 1 280 ? -23.077 11.152 -9.178 1.00 67.75 280 GLY A C 1
ATOM 2267 O O . GLY A 1 280 ? -23.221 11.086 -10.398 1.00 67.75 280 GLY A O 1
ATOM 2268 N N . SER A 1 281 ? -21.904 10.864 -8.597 1.00 79.75 281 SER A N 1
ATOM 2269 C CA . SER A 1 281 ? -20.766 10.363 -9.374 1.00 79.75 281 SER A CA 1
ATOM 2270 C C . SER A 1 281 ? -20.985 8.908 -9.813 1.00 79.75 281 SER A C 1
ATOM 2272 O O . SER A 1 281 ? -21.639 8.146 -9.095 1.00 79.75 281 SER A O 1
ATOM 2274 N N . PRO A 1 282 ? -20.356 8.460 -10.919 1.00 83.38 282 PRO A N 1
ATOM 2275 C CA . PRO A 1 282 ? -20.415 7.060 -11.355 1.00 83.38 282 PRO A CA 1
ATOM 2276 C C . PRO A 1 282 ? -19.908 6.054 -10.311 1.00 83.38 282 PRO A C 1
ATOM 2278 O O . PRO A 1 282 ? -20.111 4.854 -10.459 1.00 83.38 282 PRO A O 1
ATOM 2281 N N . TYR A 1 283 ? -19.198 6.527 -9.282 1.00 87.69 283 TYR A N 1
ATOM 2282 C CA . TYR A 1 283 ? -18.552 5.712 -8.256 1.00 87.69 283 TYR A CA 1
ATOM 2283 C C . TYR A 1 283 ? -19.267 5.748 -6.907 1.00 87.69 283 TYR A C 1
ATOM 2285 O O . TYR A 1 283 ? -18.825 5.063 -5.983 1.00 87.69 283 TYR A O 1
ATOM 2293 N N . GLN A 1 284 ? -20.359 6.509 -6.785 1.00 86.69 284 GLN A N 1
ATOM 2294 C CA . GLN A 1 284 ? -21.107 6.637 -5.536 1.00 86.69 284 GLN A CA 1
ATOM 2295 C C . GLN A 1 284 ? -21.466 5.264 -4.954 1.00 86.69 284 GLN A C 1
ATOM 2297 O O . GLN A 1 284 ? -21.156 5.000 -3.794 1.00 86.69 284 GLN A O 1
ATOM 2302 N N . ASP A 1 285 ? -22.055 4.379 -5.760 1.00 88.94 285 ASP A N 1
ATOM 2303 C CA . ASP A 1 285 ? -22.496 3.060 -5.296 1.00 88.94 285 ASP A CA 1
ATOM 2304 C C . ASP A 1 285 ? -21.323 2.198 -4.825 1.00 88.94 285 ASP A C 1
ATOM 2306 O O . ASP A 1 285 ? -21.410 1.552 -3.782 1.00 88.94 285 ASP A O 1
ATOM 2310 N N . GLY A 1 286 ? -20.192 2.239 -5.537 1.00 89.88 286 GLY A N 1
ATOM 2311 C CA . GLY A 1 286 ? -18.972 1.538 -5.137 1.00 89.88 286 GLY A CA 1
ATOM 2312 C C . GLY A 1 286 ? -18.444 2.026 -3.785 1.00 89.88 286 GLY A C 1
ATOM 2313 O O . GLY A 1 286 ? -18.116 1.209 -2.921 1.00 89.88 286 GLY A O 1
ATOM 2314 N N . ILE A 1 287 ? -18.416 3.343 -3.561 1.00 88.50 287 ILE A N 1
ATOM 2315 C CA . ILE A 1 287 ? -17.963 3.928 -2.290 1.00 88.50 287 ILE A CA 1
ATOM 2316 C C . ILE A 1 287 ? -18.947 3.603 -1.157 1.00 88.50 287 ILE A C 1
ATOM 2318 O O . ILE A 1 287 ? -18.519 3.208 -0.072 1.00 88.50 287 ILE A O 1
ATOM 2322 N N . LEU A 1 288 ? -20.256 3.708 -1.402 1.00 89.12 288 LEU A N 1
ATOM 2323 C CA . LEU A 1 288 ? -21.281 3.364 -0.413 1.00 89.12 288 LEU A CA 1
ATOM 2324 C C . LEU A 1 288 ? -21.221 1.884 -0.023 1.00 89.12 288 LEU A C 1
ATOM 2326 O O . LEU A 1 288 ? -21.292 1.571 1.162 1.00 89.12 288 LEU A O 1
ATOM 2330 N N . GLN A 1 289 ? -21.028 0.979 -0.986 1.00 92.06 289 GLN A N 1
ATOM 2331 C CA . GLN A 1 289 ? -20.819 -0.444 -0.705 1.00 92.06 289 GLN A CA 1
ATOM 2332 C C . GLN A 1 289 ? -19.526 -0.692 0.077 1.00 92.06 289 GLN A C 1
ATOM 2334 O O . GLN A 1 289 ? -19.467 -1.616 0.884 1.00 92.06 289 GLN A O 1
ATOM 2339 N N . PHE A 1 290 ? -18.483 0.113 -0.145 1.00 92.62 290 PHE A N 1
ATOM 2340 C CA . PHE A 1 290 ? -17.215 -0.050 0.565 1.00 92.62 290 PHE A CA 1
ATOM 2341 C C . PHE A 1 290 ? -17.378 0.323 2.039 1.00 92.62 290 PHE A C 1
ATOM 2343 O O . PHE A 1 290 ? -16.970 -0.426 2.925 1.00 92.62 290 PHE A O 1
ATOM 2350 N N . VAL A 1 291 ? -18.066 1.434 2.297 1.00 91.50 291 VAL A N 1
ATOM 2351 C CA . VAL A 1 291 ? -18.435 1.885 3.644 1.00 91.50 291 VAL A CA 1
ATOM 2352 C C . VAL A 1 291 ? -19.393 0.895 4.311 1.00 91.50 291 VAL A C 1
ATOM 2354 O O . VAL A 1 291 ? -19.203 0.571 5.481 1.00 91.50 291 VAL A O 1
ATOM 2357 N N . ASP A 1 292 ? -20.373 0.359 3.573 1.00 91.94 292 ASP A N 1
ATOM 2358 C CA . ASP A 1 292 ? -21.251 -0.717 4.056 1.00 91.94 292 ASP A CA 1
ATOM 2359 C C . ASP A 1 292 ? -20.443 -1.954 4.457 1.00 91.94 292 ASP A C 1
ATOM 2361 O O . ASP A 1 292 ? -20.661 -2.507 5.530 1.00 91.94 292 ASP A O 1
ATOM 2365 N N . GLY A 1 293 ? -19.457 -2.348 3.648 1.00 93.69 293 GLY A N 1
ATOM 2366 C CA . GLY A 1 293 ? -18.542 -3.440 3.965 1.00 93.69 293 GLY A CA 1
ATOM 2367 C C . GLY A 1 293 ? -17.771 -3.206 5.264 1.00 93.69 293 GLY A C 1
ATOM 2368 O O . GLY A 1 293 ? -17.732 -4.102 6.104 1.00 93.69 293 GLY A O 1
ATOM 2369 N N . ILE A 1 294 ? -17.240 -1.997 5.488 1.00 92.81 294 ILE A N 1
ATOM 2370 C CA . ILE A 1 294 ? -16.598 -1.630 6.765 1.00 92.81 294 ILE A CA 1
ATOM 2371 C C . ILE A 1 294 ? -17.601 -1.715 7.926 1.00 92.81 294 ILE A C 1
ATOM 2373 O O . ILE A 1 294 ? -17.276 -2.278 8.971 1.00 92.81 294 ILE A O 1
ATOM 2377 N N . GLY A 1 295 ? -18.827 -1.211 7.751 1.00 92.69 295 GLY A N 1
ATOM 2378 C CA . GLY A 1 295 ? -19.887 -1.301 8.761 1.00 92.69 295 GLY A CA 1
ATOM 2379 C C . GLY A 1 295 ? -20.268 -2.748 9.098 1.00 92.69 295 GLY A C 1
ATOM 2380 O O . GLY A 1 295 ? -20.411 -3.107 10.268 1.00 92.69 295 GLY A O 1
ATOM 2381 N N . ARG A 1 296 ? -20.343 -3.625 8.092 1.00 93.88 296 ARG A N 1
ATOM 2382 C CA . ARG A 1 296 ? -20.554 -5.068 8.290 1.00 93.88 296 ARG A CA 1
ATOM 2383 C C . ARG A 1 296 ? -19.380 -5.732 8.995 1.00 93.88 296 ARG A C 1
ATOM 2385 O O . ARG A 1 296 ? -19.601 -6.597 9.833 1.00 93.88 296 ARG A O 1
ATOM 2392 N N . MET A 1 297 ? -18.144 -5.328 8.711 1.00 94.38 297 MET A N 1
ATOM 2393 C CA . MET A 1 297 ? -16.982 -5.811 9.464 1.00 94.38 297 MET A CA 1
ATOM 2394 C C . MET A 1 297 ? -17.052 -5.379 10.932 1.00 94.38 297 MET A C 1
ATOM 2396 O O . MET A 1 297 ? -16.844 -6.197 11.826 1.00 94.38 297 MET A O 1
ATOM 2400 N N . ALA A 1 298 ? -17.398 -4.115 11.185 1.00 93.56 298 ALA A N 1
ATOM 2401 C CA . ALA A 1 298 ? -17.542 -3.570 12.532 1.00 93.56 298 ALA A CA 1
ATOM 2402 C C . ALA A 1 298 ? -18.671 -4.253 13.321 1.00 93.56 298 ALA A C 1
ATOM 2404 O O . ALA A 1 298 ? -18.548 -4.431 14.522 1.00 93.56 298 ALA A O 1
ATOM 2405 N N . THR A 1 299 ? -19.734 -4.714 12.661 1.00 93.44 299 THR A N 1
ATOM 2406 C CA . THR A 1 299 ? -20.833 -5.466 13.300 1.00 93.44 299 THR A CA 1
ATOM 2407 C C . THR A 1 299 ? -20.609 -6.981 13.353 1.00 93.44 299 THR A C 1
ATOM 2409 O O . THR A 1 299 ? -21.438 -7.695 13.907 1.00 93.44 299 THR A O 1
ATOM 2412 N N . GLY A 1 300 ? -19.484 -7.495 12.840 1.00 92.38 300 GLY A N 1
ATOM 2413 C CA . GLY A 1 300 ? -19.187 -8.935 12.840 1.00 92.38 300 GLY A CA 1
ATOM 2414 C C . GLY A 1 300 ? -19.907 -9.735 11.746 1.00 92.38 300 GLY A C 1
ATOM 2415 O O . GLY A 1 300 ? -19.917 -10.959 11.786 1.00 92.38 300 GLY A O 1
ATOM 2416 N N . ASN A 1 301 ? -20.459 -9.062 10.736 1.00 93.62 301 ASN A N 1
ATOM 2417 C CA . ASN A 1 301 ? -21.197 -9.658 9.617 1.00 93.62 301 ASN A CA 1
ATOM 2418 C C . ASN A 1 301 ? -20.351 -9.854 8.341 1.00 93.62 301 ASN A C 1
ATOM 2420 O O . ASN A 1 301 ? -20.815 -10.458 7.374 1.00 93.62 301 ASN A O 1
ATOM 2424 N N . ALA A 1 302 ? -19.118 -9.341 8.305 1.00 95.69 302 ALA A N 1
ATOM 2425 C CA . ALA A 1 302 ? -18.166 -9.543 7.211 1.00 95.69 302 ALA A CA 1
ATOM 2426 C C . ALA A 1 302 ? -16.730 -9.674 7.739 1.00 95.69 302 ALA A C 1
ATOM 2428 O O . ALA A 1 302 ? -16.387 -9.080 8.760 1.00 95.69 302 ALA A O 1
ATOM 2429 N N . SER A 1 303 ? -15.892 -10.428 7.027 1.00 96.44 303 SER A N 1
ATOM 2430 C CA . SER A 1 303 ? -14.473 -10.618 7.364 1.00 96.44 303 SER A CA 1
ATOM 2431 C C . SER A 1 303 ? -13.549 -9.664 6.600 1.00 96.44 303 SER A C 1
ATOM 2433 O O . SER A 1 303 ? -12.379 -9.495 6.951 1.00 96.44 303 SER A O 1
ATOM 2435 N N . GLY A 1 304 ? -14.067 -9.015 5.557 1.00 97.25 304 GLY A N 1
ATOM 2436 C CA . GLY A 1 304 ? -13.312 -8.056 4.772 1.00 97.25 304 GLY A CA 1
ATOM 2437 C C . GLY A 1 304 ? -14.157 -7.289 3.766 1.00 97.25 304 GLY A C 1
ATOM 2438 O O . GLY A 1 304 ? -15.315 -7.615 3.498 1.00 97.25 304 GLY A O 1
ATOM 2439 N N . VAL A 1 305 ? -13.548 -6.272 3.175 1.00 97.25 305 VAL A N 1
ATOM 2440 C CA . VAL A 1 305 ? -14.105 -5.506 2.064 1.00 97.25 305 VAL A CA 1
ATOM 2441 C C . VAL A 1 305 ? -12.988 -5.136 1.099 1.00 97.25 305 VAL A C 1
ATOM 2443 O O . VAL A 1 305 ? -11.898 -4.741 1.509 1.00 97.25 305 VAL A O 1
ATOM 2446 N N . LYS A 1 306 ? -13.254 -5.269 -0.198 1.00 97.62 306 LYS A N 1
ATOM 2447 C CA . LYS A 1 306 ? -12.333 -4.935 -1.281 1.00 97.62 306 LYS A CA 1
ATOM 2448 C C . LYS A 1 306 ? -12.976 -3.918 -2.204 1.00 97.62 306 LYS A C 1
ATOM 2450 O O . LYS A 1 306 ? -14.083 -4.142 -2.679 1.00 97.62 306 LYS A O 1
ATOM 2455 N N . ILE A 1 307 ? -12.259 -2.847 -2.509 1.00 95.94 307 ILE A N 1
ATOM 2456 C CA . ILE A 1 307 ? -12.610 -1.882 -3.548 1.00 95.94 307 ILE A CA 1
ATOM 2457 C C . ILE A 1 307 ? -11.568 -1.947 -4.658 1.00 95.94 307 ILE A C 1
ATOM 2459 O O . ILE A 1 307 ? -10.371 -2.024 -4.394 1.00 95.94 307 ILE A O 1
ATOM 2463 N N . SER A 1 308 ? -12.015 -1.993 -5.907 1.00 95.69 308 SER A N 1
ATOM 2464 C CA . SER A 1 308 ? -11.156 -2.185 -7.075 1.00 95.69 308 SER A CA 1
ATOM 2465 C C . SER A 1 308 ? -11.547 -1.229 -8.184 1.00 95.69 308 SER A C 1
ATOM 2467 O O . SER A 1 308 ? -12.714 -1.145 -8.551 1.00 95.69 308 SER A O 1
ATOM 2469 N N . LEU A 1 309 ? -10.561 -0.552 -8.749 1.00 92.81 309 LEU A N 1
ATOM 2470 C CA . LEU A 1 309 ? -10.692 0.181 -9.992 1.00 92.81 309 LEU A CA 1
ATOM 2471 C C . LEU A 1 309 ? -10.280 -0.755 -11.134 1.00 92.81 309 LEU A C 1
ATOM 2473 O O . LEU A 1 309 ? -9.142 -1.232 -11.174 1.00 92.81 309 LEU A O 1
ATOM 2477 N N . VAL A 1 310 ? -11.220 -1.048 -12.028 1.00 92.81 310 VAL A N 1
ATOM 2478 C CA . VAL A 1 310 ? -11.059 -2.021 -13.120 1.00 92.81 310 VAL A CA 1
ATOM 2479 C C . VAL A 1 310 ? -11.403 -1.332 -14.438 1.00 92.81 310 VAL A C 1
ATOM 2481 O O . VAL A 1 310 ? -12.378 -0.585 -14.472 1.00 92.81 310 VAL A O 1
ATOM 2484 N N . PRO A 1 311 ? -10.635 -1.518 -15.522 1.00 93.56 311 PRO A N 1
ATOM 2485 C CA . PRO A 1 311 ? -10.943 -0.889 -16.796 1.00 93.56 311 PRO A CA 1
ATOM 2486 C C . PRO A 1 311 ? -12.286 -1.381 -17.349 1.00 93.56 311 PRO A C 1
ATOM 2488 O O . PRO A 1 311 ? -12.640 -2.553 -17.230 1.00 93.56 311 PRO A O 1
ATOM 2491 N N . LYS A 1 312 ? -13.019 -0.466 -17.989 1.00 93.56 312 LYS A N 1
ATOM 2492 C CA . LYS A 1 312 ? -14.284 -0.749 -18.695 1.00 93.56 312 LYS A CA 1
ATOM 2493 C C . LYS A 1 312 ? -14.085 -1.603 -19.948 1.00 93.56 312 LYS A C 1
ATOM 2495 O O . LYS A 1 312 ? -15.015 -2.236 -20.436 1.00 93.56 312 LYS A O 1
ATOM 2500 N N . GLN A 1 313 ? -12.873 -1.578 -20.492 1.00 91.69 313 GLN A N 1
ATOM 2501 C CA . GLN A 1 313 ? -12.444 -2.373 -21.638 1.00 91.69 313 GLN A CA 1
ATOM 2502 C C . GLN A 1 313 ? -11.505 -3.488 -21.171 1.00 91.69 313 GLN A C 1
ATOM 2504 O O . GLN A 1 313 ? -10.905 -3.386 -20.105 1.00 91.69 313 GLN A O 1
ATOM 2509 N N . GLU A 1 314 ? -11.328 -4.524 -21.995 1.00 87.19 314 GLU A N 1
ATOM 2510 C CA . GLU A 1 314 ? -10.440 -5.659 -21.690 1.00 87.19 314 GLU A CA 1
ATOM 2511 C C . GLU A 1 314 ? -9.008 -5.216 -21.340 1.00 87.19 314 GLU A C 1
ATOM 2513 O O . GLU A 1 314 ? -8.361 -5.804 -20.476 1.00 87.19 314 GLU A O 1
ATOM 2518 N N . LYS A 1 315 ? -8.522 -4.146 -21.981 1.00 86.25 315 LYS A N 1
ATOM 2519 C CA . LYS A 1 315 ? -7.240 -3.515 -21.665 1.00 86.25 315 LYS A CA 1
ATOM 2520 C C . LYS A 1 315 ? -7.453 -2.059 -21.304 1.00 86.25 315 LYS A C 1
ATOM 2522 O O . LYS A 1 315 ? -8.121 -1.329 -22.036 1.00 86.25 315 LYS A O 1
ATOM 2527 N N . ALA A 1 316 ? -6.822 -1.623 -20.219 1.00 90.56 316 ALA A N 1
ATOM 2528 C CA . ALA A 1 316 ? -6.817 -0.216 -19.866 1.00 90.56 316 ALA A CA 1
ATOM 2529 C C . ALA A 1 316 ? -6.134 0.612 -20.972 1.00 90.56 316 ALA A C 1
ATOM 2531 O O . ALA A 1 316 ? -5.102 0.185 -21.518 1.00 90.56 316 ALA A O 1
ATOM 2532 N N . PRO A 1 317 ? -6.686 1.786 -21.320 1.00 90.19 317 PRO A N 1
ATOM 2533 C CA . PRO A 1 317 ? -6.039 2.675 -22.264 1.00 90.19 317 PRO A CA 1
ATOM 2534 C C . PRO A 1 317 ? -4.805 3.311 -21.631 1.00 90.19 317 PRO A C 1
ATOM 2536 O O . PRO A 1 317 ? -4.711 3.491 -20.418 1.00 90.19 317 PRO A O 1
ATOM 2539 N N . TYR A 1 318 ? -3.858 3.672 -22.488 1.00 89.69 318 TYR A N 1
ATOM 2540 C CA . TYR A 1 318 ? -2.679 4.412 -22.080 1.00 89.69 318 TYR A CA 1
ATOM 2541 C C . TYR A 1 318 ? -3.015 5.877 -21.832 1.00 89.69 318 TYR A C 1
ATOM 2543 O O . TYR A 1 318 ? -3.591 6.560 -22.682 1.00 89.69 318 TYR A O 1
ATOM 2551 N N . PHE A 1 319 ? -2.576 6.381 -20.689 1.00 84.31 319 PHE A N 1
ATOM 2552 C CA . PHE A 1 319 ? -2.627 7.783 -20.334 1.00 84.31 319 PHE A CA 1
ATOM 2553 C C . PHE A 1 319 ? -1.212 8.342 -20.305 1.00 84.31 319 PHE A C 1
ATOM 2555 O O . PHE A 1 319 ? -0.288 7.746 -19.761 1.00 84.31 319 PHE A O 1
ATOM 2562 N N . ASN A 1 320 ? -1.057 9.530 -20.876 1.00 78.19 320 ASN A N 1
ATOM 2563 C CA . ASN A 1 320 ? 0.088 10.372 -20.580 1.00 78.19 320 ASN A CA 1
ATOM 2564 C C . ASN A 1 320 ? -0.289 11.242 -19.372 1.00 78.19 320 ASN A C 1
ATOM 2566 O O . ASN A 1 320 ? -1.152 12.128 -19.484 1.00 78.19 320 ASN A O 1
ATOM 2570 N N . LEU A 1 321 ? 0.289 10.927 -18.214 1.00 65.50 321 LEU A N 1
ATOM 2571 C CA . LEU A 1 321 ? 0.270 11.781 -17.033 1.00 65.50 321 LEU A CA 1
ATOM 2572 C C . LEU A 1 321 ? 1.523 12.652 -17.098 1.00 65.50 321 LEU A C 1
ATOM 2574 O O . LEU A 1 321 ? 2.600 12.253 -16.664 1.00 65.50 321 LEU A O 1
ATOM 2578 N N . SER A 1 322 ? 1.395 13.839 -17.694 1.00 64.12 322 SER A N 1
ATOM 2579 C CA . SER A 1 322 ? 2.526 14.760 -17.745 1.00 64.12 322 SER A CA 1
ATOM 2580 C C . SER A 1 322 ? 2.926 15.177 -16.329 1.00 64.12 322 SER A C 1
ATOM 2582 O O . SER A 1 322 ? 2.077 15.319 -15.445 1.00 64.12 322 SER A O 1
ATOM 2584 N N . SER A 1 323 ? 4.217 15.438 -16.113 1.00 60.31 323 SER A N 1
ATOM 2585 C CA . SER A 1 323 ? 4.703 15.988 -14.843 1.00 60.31 323 SER A CA 1
ATOM 2586 C C . SER A 1 323 ? 3.973 17.280 -14.470 1.00 60.31 323 SER A C 1
ATOM 2588 O O . SER A 1 323 ? 3.681 17.489 -13.299 1.00 60.31 323 SER A O 1
ATOM 2590 N N . ASP A 1 324 ? 3.570 18.088 -15.457 1.00 64.25 324 ASP A N 1
ATOM 2591 C CA . ASP A 1 324 ? 2.730 19.266 -15.233 1.00 64.25 324 ASP A CA 1
ATOM 2592 C C . ASP A 1 324 ? 1.370 18.913 -14.620 1.00 64.25 324 ASP A C 1
ATOM 2594 O O . ASP A 1 324 ? 0.906 19.635 -13.745 1.00 64.25 324 ASP A O 1
ATOM 2598 N N . MET A 1 325 ? 0.720 17.814 -15.025 1.00 66.00 325 MET A N 1
ATOM 2599 C CA . MET A 1 325 ? -0.532 17.379 -14.391 1.00 66.00 325 MET A CA 1
ATOM 2600 C C . MET A 1 325 ? -0.311 16.943 -12.938 1.00 66.00 325 MET A C 1
ATOM 2602 O O . MET A 1 325 ? -1.145 17.239 -12.087 1.00 66.00 325 MET A O 1
ATOM 2606 N N . LEU A 1 326 ? 0.803 16.273 -12.633 1.00 63.34 326 LEU A N 1
ATOM 2607 C CA . LEU A 1 326 ? 1.115 15.836 -11.266 1.00 63.34 326 LEU A CA 1
ATOM 2608 C C . LEU A 1 326 ? 1.486 17.013 -10.353 1.00 63.34 326 LEU A C 1
ATOM 2610 O O . LEU A 1 326 ? 1.000 17.096 -9.228 1.00 63.34 326 LEU A O 1
ATOM 2614 N N . LEU A 1 327 ? 2.299 17.949 -10.845 1.00 61.25 327 LEU A N 1
ATOM 2615 C CA . LEU A 1 327 ? 2.703 19.147 -10.101 1.00 61.25 327 LEU A CA 1
ATOM 2616 C C . LEU A 1 327 ? 1.527 20.098 -9.862 1.00 61.25 327 LEU A C 1
ATOM 2618 O O . LEU A 1 327 ? 1.474 20.767 -8.836 1.00 61.25 327 LEU A O 1
ATOM 2622 N N . ASN A 1 328 ? 0.564 20.115 -10.783 1.00 67.75 328 ASN A N 1
ATOM 2623 C CA . ASN A 1 328 ? -0.635 20.938 -10.699 1.00 67.75 328 ASN A CA 1
ATOM 2624 C C . ASN A 1 328 ? -1.861 20.152 -10.217 1.00 67.75 328 ASN A C 1
ATOM 2626 O O . ASN A 1 328 ? -2.987 20.593 -10.453 1.00 67.75 328 ASN A O 1
ATOM 2630 N N . ILE A 1 329 ? -1.680 19.003 -9.551 1.00 69.88 329 ILE A N 1
ATOM 2631 C CA . ILE A 1 329 ? -2.794 18.179 -9.050 1.00 69.88 329 ILE A CA 1
ATOM 2632 C C . ILE A 1 329 ? -3.633 18.906 -7.993 1.00 69.88 329 ILE A C 1
ATOM 2634 O O . ILE A 1 329 ? -4.758 18.513 -7.718 1.00 69.88 329 ILE A O 1
ATOM 2638 N N . GLU A 1 330 ? -3.110 19.972 -7.392 1.00 71.75 330 GLU A N 1
ATOM 2639 C CA . GLU A 1 330 ? -3.849 20.802 -6.436 1.00 71.75 330 GLU A CA 1
ATOM 2640 C C . GLU A 1 330 ? -4.798 21.788 -7.138 1.00 71.75 330 GLU A C 1
ATOM 2642 O O . GLU A 1 330 ? -5.755 22.263 -6.532 1.00 71.75 330 GLU A O 1
ATOM 2647 N N . HIS A 1 331 ? -4.607 22.044 -8.439 1.00 78.94 331 HIS A N 1
ATOM 2648 C CA . HIS A 1 331 ? -5.529 22.860 -9.220 1.00 78.94 331 HIS A CA 1
ATOM 2649 C C . HIS A 1 331 ? -6.790 22.068 -9.582 1.00 78.94 331 HIS A C 1
ATOM 2651 O O . HIS A 1 331 ? -6.731 21.025 -10.239 1.00 78.94 331 HIS A O 1
ATOM 2657 N N . GLN A 1 332 ? -7.953 22.624 -9.240 1.00 77.44 332 GLN A N 1
ATOM 2658 C CA . GLN A 1 332 ? -9.264 22.002 -9.453 1.00 77.44 332 GLN A CA 1
ATOM 2659 C C . GLN A 1 332 ? -9.492 21.540 -10.906 1.00 77.44 332 GLN A C 1
ATOM 2661 O O . GLN A 1 332 ? -9.974 20.433 -11.135 1.00 77.44 332 GLN A O 1
ATOM 2666 N N . GLY A 1 333 ? -9.086 22.337 -11.903 1.00 80.56 333 GLY A N 1
ATOM 2667 C CA . GLY A 1 333 ? -9.218 21.964 -13.318 1.00 80.56 333 GLY A CA 1
ATOM 2668 C C . GLY A 1 333 ? -8.368 20.749 -13.720 1.00 80.56 333 GLY A C 1
ATOM 2669 O O . GLY A 1 333 ? -8.765 19.970 -14.587 1.00 80.56 333 GLY A O 1
ATOM 2670 N N . THR A 1 334 ? -7.216 20.545 -13.079 1.00 75.06 334 THR A N 1
ATOM 2671 C CA . THR A 1 334 ? -6.372 19.358 -13.282 1.00 75.06 334 THR A CA 1
ATOM 2672 C C . THR A 1 334 ? -7.008 18.130 -12.640 1.00 75.06 334 THR A C 1
ATOM 2674 O O . THR A 1 334 ? -7.098 17.086 -13.286 1.00 75.06 334 THR A O 1
ATOM 2677 N N . GLN A 1 335 ? -7.520 18.269 -11.413 1.00 74.44 335 GLN A N 1
ATOM 2678 C CA . GLN A 1 335 ? -8.239 17.200 -10.713 1.00 74.44 335 GLN A CA 1
ATOM 2679 C C . GLN A 1 335 ? -9.439 16.720 -11.524 1.00 74.44 335 GLN A C 1
ATOM 2681 O O . GLN A 1 335 ? -9.567 15.527 -11.772 1.00 74.44 335 GLN A O 1
ATOM 2686 N N . GLN A 1 336 ? -10.266 17.643 -12.021 1.00 78.62 336 GLN A N 1
ATOM 2687 C CA . GLN A 1 336 ? -11.418 17.311 -12.862 1.00 78.62 336 GLN A CA 1
ATOM 2688 C C . GLN A 1 336 ? -11.012 16.546 -14.126 1.00 78.62 336 GLN A C 1
ATOM 2690 O O . GLN A 1 336 ? -11.658 15.562 -14.474 1.00 78.62 336 GLN A O 1
ATOM 2695 N N . LYS A 1 337 ? -9.918 16.938 -14.796 1.00 81.06 337 LYS A N 1
ATOM 2696 C CA . LYS A 1 337 ? -9.401 16.215 -15.973 1.00 81.06 337 LYS A CA 1
ATOM 2697 C C . LYS A 1 337 ? -8.925 14.803 -15.628 1.00 81.06 337 LYS A C 1
ATOM 2699 O O . LYS A 1 337 ? -9.176 13.878 -16.400 1.00 81.06 337 LYS A O 1
ATOM 2704 N N . ILE A 1 338 ? -8.240 14.632 -14.497 1.00 78.19 338 ILE A N 1
ATOM 2705 C CA . ILE A 1 338 ? -7.786 13.319 -14.017 1.00 78.19 338 ILE A CA 1
ATOM 2706 C C . ILE A 1 338 ? -8.995 12.450 -13.656 1.00 78.19 338 ILE A C 1
ATOM 2708 O O . ILE A 1 338 ? -9.103 11.328 -14.146 1.00 78.19 338 ILE A O 1
ATOM 2712 N N . PHE A 1 339 ? -9.944 12.981 -12.883 1.00 80.44 339 PHE A N 1
ATOM 2713 C CA . PHE A 1 339 ? -11.164 12.268 -12.516 1.00 80.44 339 PHE A CA 1
ATOM 2714 C C . PHE A 1 339 ? -12.003 11.902 -13.736 1.00 80.44 339 PHE A C 1
ATOM 2716 O O . PHE A 1 339 ? -12.426 10.760 -13.832 1.00 80.44 339 PHE A O 1
ATOM 2723 N N . ALA A 1 340 ? -12.168 12.793 -14.715 1.00 82.75 340 ALA A N 1
ATOM 2724 C CA . ALA A 1 340 ? -12.870 12.475 -15.957 1.00 82.75 340 ALA A CA 1
ATOM 2725 C C . ALA A 1 340 ? -12.183 11.336 -16.730 1.00 82.75 340 ALA A C 1
ATOM 2727 O O . ALA A 1 340 ? -12.852 10.416 -17.195 1.00 82.75 340 ALA A O 1
ATOM 2728 N N . LYS A 1 341 ? -10.843 11.345 -16.829 1.00 83.44 341 LYS A N 1
ATOM 2729 C CA . LYS A 1 341 ? -10.086 10.231 -17.428 1.00 83.44 341 LYS A CA 1
ATOM 2730 C C . LYS A 1 341 ? -10.324 8.921 -16.678 1.00 83.44 341 LYS A C 1
ATOM 2732 O O . LYS A 1 341 ? -10.504 7.893 -17.325 1.00 83.44 341 LYS A O 1
ATOM 2737 N N . ILE A 1 342 ? -10.349 8.961 -15.348 1.00 84.56 342 ILE A N 1
ATOM 2738 C CA . ILE A 1 342 ? -10.618 7.787 -14.517 1.00 84.56 342 ILE A CA 1
ATOM 2739 C C . ILE A 1 342 ? -12.068 7.314 -14.724 1.00 84.56 342 ILE A C 1
ATOM 2741 O O . ILE A 1 342 ? -12.286 6.189 -15.154 1.00 84.56 342 ILE A O 1
ATOM 2745 N N . PHE A 1 343 ? -13.064 8.174 -14.526 1.00 85.75 343 PHE A N 1
ATOM 2746 C CA . PHE A 1 343 ? -14.485 7.827 -14.629 1.00 85.75 343 PHE A CA 1
ATOM 2747 C C . PHE A 1 343 ? -14.884 7.322 -16.018 1.00 85.75 343 PHE A C 1
ATOM 2749 O O . PHE A 1 343 ? -15.720 6.428 -16.137 1.00 85.75 343 PHE A O 1
ATOM 2756 N N . ASN A 1 344 ? -14.285 7.856 -17.084 1.00 89.06 344 ASN A N 1
ATOM 2757 C CA . ASN A 1 344 ? -14.620 7.439 -18.445 1.00 89.06 344 ASN A CA 1
ATOM 2758 C C . ASN A 1 344 ? -14.060 6.061 -18.808 1.00 89.06 344 ASN A C 1
ATOM 2760 O O . ASN A 1 344 ? -14.630 5.398 -19.669 1.00 89.06 344 ASN A O 1
ATOM 2764 N N . ASN A 1 345 ? -12.973 5.623 -18.169 1.00 90.88 345 ASN A N 1
ATOM 2765 C CA . ASN A 1 345 ? -12.245 4.419 -18.583 1.00 90.88 345 ASN A CA 1
ATOM 2766 C C . ASN A 1 345 ? -12.279 3.288 -17.558 1.00 90.88 345 ASN A C 1
ATOM 2768 O O . ASN A 1 345 ? -11.887 2.171 -17.890 1.00 90.88 345 ASN A O 1
ATOM 2772 N N . TYR A 1 346 ? -12.755 3.558 -16.346 1.00 92.12 346 TYR A N 1
ATOM 2773 C CA . TYR A 1 346 ? -12.740 2.609 -15.249 1.00 92.12 346 TYR A CA 1
ATOM 2774 C C . TYR A 1 346 ? -14.102 2.504 -14.573 1.00 92.12 346 TYR A C 1
ATOM 2776 O O . TYR A 1 346 ? -14.872 3.463 -14.529 1.00 92.12 346 TYR A O 1
ATOM 2784 N N . ASP A 1 347 ? -14.370 1.318 -14.046 1.00 93.19 347 ASP A N 1
ATOM 2785 C CA . ASP A 1 347 ? -15.444 1.034 -13.111 1.00 93.19 347 ASP A CA 1
ATOM 2786 C C . ASP A 1 347 ? -14.853 0.861 -11.715 1.00 93.19 347 ASP A C 1
ATOM 2788 O O . ASP A 1 347 ? -13.781 0.270 -11.540 1.00 93.19 347 ASP A O 1
ATOM 2792 N N . LEU A 1 348 ? -15.580 1.342 -10.710 1.00 93.00 348 LEU A N 1
ATOM 2793 C CA . LEU A 1 348 ? -15.279 1.076 -9.313 1.00 93.00 348 LEU A CA 1
ATOM 2794 C C . LEU A 1 348 ? -16.144 -0.092 -8.841 1.00 93.00 348 LEU A C 1
ATOM 2796 O O . LEU A 1 348 ? -17.365 0.021 -8.760 1.00 93.00 348 LEU A O 1
ATOM 2800 N N . LYS A 1 349 ? -15.509 -1.222 -8.545 1.00 95.19 349 LYS A N 1
ATOM 2801 C CA . LYS A 1 349 ? -16.166 -2.435 -8.058 1.00 95.19 349 LYS A CA 1
ATOM 2802 C C . LYS A 1 349 ? -15.867 -2.623 -6.585 1.00 95.19 349 LYS A C 1
ATOM 2804 O O . LYS A 1 349 ? -14.707 -2.557 -6.182 1.00 95.19 349 LYS A O 1
ATOM 2809 N N . THR A 1 350 ? -16.895 -2.940 -5.813 1.00 96.62 350 THR A N 1
ATOM 2810 C CA . THR A 1 350 ? -16.750 -3.283 -4.403 1.00 96.62 350 THR A CA 1
ATOM 2811 C C . THR A 1 350 ? -17.222 -4.705 -4.157 1.00 96.62 350 THR A C 1
ATOM 2813 O O . THR A 1 350 ? -18.207 -5.158 -4.732 1.00 96.62 350 THR A O 1
ATOM 2816 N N . GLN A 1 351 ? -16.498 -5.421 -3.306 1.00 97.38 351 GLN A N 1
ATOM 2817 C CA . GLN A 1 351 ? -16.813 -6.774 -2.883 1.00 97.38 351 GLN A CA 1
ATOM 2818 C C . GLN A 1 351 ? -16.736 -6.851 -1.360 1.00 97.38 351 GLN A C 1
ATOM 2820 O O . GLN A 1 351 ? -15.699 -6.553 -0.769 1.00 97.38 351 GLN A O 1
ATOM 2825 N N . ILE A 1 352 ? -17.825 -7.285 -0.732 1.00 96.75 352 ILE A N 1
ATOM 2826 C CA . ILE A 1 352 ? -17.862 -7.615 0.694 1.00 96.75 352 ILE A CA 1
ATOM 2827 C C . ILE A 1 352 ? -17.490 -9.092 0.830 1.00 96.75 352 ILE A C 1
ATOM 2829 O O . ILE A 1 352 ? -18.032 -9.941 0.121 1.00 96.75 352 ILE A O 1
ATOM 2833 N N . ILE A 1 353 ? -16.542 -9.393 1.709 1.00 96.62 353 ILE A N 1
ATOM 2834 C CA . ILE A 1 353 ? -16.005 -10.736 1.920 1.00 96.62 353 ILE A CA 1
ATOM 2835 C C . ILE A 1 353 ? -16.709 -11.324 3.153 1.00 96.62 353 ILE A C 1
ATOM 2837 O O . ILE A 1 353 ? -16.557 -10.777 4.252 1.00 96.62 353 ILE A O 1
ATOM 2841 N N . PRO A 1 354 ? -17.509 -12.397 3.005 1.00 92.81 354 PRO A N 1
ATOM 2842 C CA . PRO A 1 354 ? -18.209 -13.003 4.133 1.00 92.81 354 PRO A CA 1
ATOM 2843 C C . PRO A 1 354 ? -17.226 -13.695 5.087 1.00 92.81 354 PRO A C 1
ATOM 2845 O O . PRO A 1 354 ? -16.065 -13.936 4.749 1.00 92.81 354 PRO A O 1
ATOM 2848 N N . TYR A 1 355 ? -17.676 -14.028 6.296 1.00 88.69 355 TYR A N 1
ATOM 2849 C CA . TYR A 1 355 ? -16.964 -15.014 7.108 1.00 88.69 355 TYR A CA 1
ATOM 2850 C C . TYR A 1 355 ? -17.059 -16.386 6.437 1.00 88.69 355 TYR A C 1
ATOM 2852 O O . TYR A 1 355 ? -18.114 -16.748 5.918 1.00 88.69 355 TYR A O 1
ATOM 2860 N N . GLU A 1 356 ? -15.969 -17.151 6.448 1.00 78.44 356 GLU A N 1
ATOM 2861 C CA . GLU A 1 356 ? -16.037 -18.573 6.115 1.00 78.44 356 GLU A CA 1
ATOM 2862 C C . GLU A 1 356 ? -16.973 -19.239 7.131 1.00 78.44 356 GLU A C 1
ATOM 2864 O O . GLU A 1 356 ? -16.661 -19.300 8.323 1.00 78.44 356 GLU A O 1
ATOM 2869 N N . THR A 1 357 ? -18.146 -19.686 6.679 1.00 64.94 357 THR A N 1
ATOM 2870 C CA . THR A 1 357 ? -19.004 -20.574 7.464 1.00 64.94 357 THR A CA 1
ATOM 2871 C C . THR A 1 357 ? -18.232 -21.869 7.672 1.00 64.94 357 THR A C 1
ATOM 2873 O O . THR A 1 357 ? -17.982 -22.588 6.704 1.00 64.94 357 THR A O 1
ATOM 2876 N N . LYS A 1 358 ? -17.785 -22.098 8.909 1.00 45.22 358 LYS A N 1
ATOM 2877 C CA . LYS A 1 358 ? -17.158 -23.355 9.320 1.00 45.22 358 LYS A CA 1
ATOM 2878 C C . LYS A 1 358 ? -18.153 -24.501 9.325 1.00 45.22 358 LYS A C 1
ATOM 2880 O O . LYS A 1 358 ? -19.318 -24.250 9.708 1.00 45.22 358 LYS A O 1
#

pLDDT: mean 81.03, std 15.91, range [27.55, 97.62]

Foldseek 3Di:
DVVVVVVVLQLVLQLLQQLVPDDDDDQVVSQVSSQVSSQVSLVVVQVVVVVVQKGKDWARWHWDDRQKIKTWTQKIFIARNPVRHTQKIFGGFMKIFNDFDQFKTKIKTKRQAIDRPVVCVVCVVDLCNLVCQQVPFGMKMKIKMKGQPDQQFLKMKIWIWMWTDGNFKIKIKTWIKIKTAPQNHPGGRSVSSNVVSVLVPPPPPVSQPDDRFIWMFTQKIKMKMFGQCLQVSVVVSVQVVVCVVPVPDPDDDDLVNQLVVLVVVLVVVQVVCVVVVVVVPLCVVLVSVQSVLVSCVNSNFFRMKMKMKHFPDNTGDIDGPRPVLVVCVVPPVSVVVVVCSSSVTTHIDMDTHGPPPD

Radius of gyration: 23.14 Å; chains: 1; bounding box: 60×46×62 Å

Organism: NCBI:txid3063998

Sequence (358 aa):
MKKIVVILLSLGALLILILLGVGYKLSSEFRSKLQMSLNDSMIKINDEFSKNNTEVKFQPFVCSGLIGYECVSKNIEIIQKNTQEKLIGFSEATLSLEGLRRDSLEFSLSFPNLSLDFIDKELKEDDKHKVYDIFKPRSLVCNQKNRVLDKKTGEIQAQTKCNITTSVASYEINGIERIKSEKFVDKAILKSLLQYYSFAFDLKKESIRKPPMFYEAIDSISYQINSKNLKEFLYPIVQQYYQQKHQSSHEEFSDKTYEFVIENFKNLTGLILGATGFLGSPYQDGILQFVDGIGRMATGNASGVKISLVPKQEKAPYFNLSSDMLLNIEHQGTQQKIFAKIFNNYDLKTQIIPYETK